Protein AF-A0A926KJY5-F1 (afdb_monomer)

Sequence (218 aa):
MPGHEWPWLVRLKPFQEQHGNPTGTVTAVKDGLKPKGGTSRGVHGIVRVAPLSLLAVTPTADPMDSAAFELASLTHDAEIGASPAVLLCRMLAALMARPDCAPITETMFEAYSQAPVTATDEHVTCGADAHASLSTLNEIAPNDRANRVLAGAMYVASCFENDIEQAIVFASRGKDGDGLAALTGALGQLTASPRGWHNGSPRTSSPGPSKCSCKTRA

Structure (mmCIF, N/CA/C/O backbone):
data_AF-A0A926KJY5-F1
#
_entry.id   AF-A0A926KJY5-F1
#
loop_
_atom_site.group_PDB
_atom_site.id
_atom_site.type_symbol
_atom_site.label_atom_id
_atom_site.label_alt_id
_atom_site.label_comp_id
_atom_site.label_asym_id
_atom_site.label_entity_id
_atom_site.label_seq_id
_atom_site.pdbx_PDB_ins_code
_atom_site.Cartn_x
_atom_site.Cartn_y
_atom_site.Cartn_z
_atom_site.occupancy
_atom_site.B_iso_or_equiv
_atom_site.auth_seq_id
_atom_site.auth_comp_id
_atom_site.auth_asym_id
_atom_site.auth_atom_id
_atom_site.pdbx_PDB_model_num
ATOM 1 N N . MET A 1 1 ? 28.473 9.417 -9.435 1.00 38.56 1 MET A N 1
ATOM 2 C CA . MET A 1 1 ? 28.970 8.407 -8.477 1.00 38.56 1 MET A CA 1
ATOM 3 C C . MET A 1 1 ? 29.357 7.156 -9.258 1.00 38.56 1 MET A C 1
ATOM 5 O O . MET A 1 1 ? 28.561 6.759 -10.103 1.00 38.56 1 MET A O 1
ATOM 9 N N . PRO A 1 2 ? 30.557 6.585 -9.068 1.00 36.62 2 PRO A N 1
ATOM 10 C CA . PRO A 1 2 ? 30.966 5.351 -9.730 1.00 36.62 2 PRO A CA 1
ATOM 11 C C . PRO A 1 2 ? 30.346 4.121 -9.045 1.00 36.62 2 PRO A C 1
ATOM 13 O O . PRO A 1 2 ? 30.423 3.995 -7.830 1.00 36.62 2 PRO A O 1
ATOM 16 N N . GLY A 1 3 ? 29.766 3.223 -9.850 1.00 41.00 3 GLY A N 1
ATOM 17 C CA . GLY A 1 3 ? 29.721 1.775 -9.609 1.00 41.00 3 GLY A CA 1
ATOM 18 C C . GLY A 1 3 ? 29.106 1.267 -8.302 1.00 41.00 3 GLY A C 1
ATOM 19 O O . GLY A 1 3 ? 29.790 0.582 -7.551 1.00 41.00 3 GLY A O 1
ATOM 20 N N . HIS A 1 4 ? 27.813 1.492 -8.060 1.00 47.62 4 HIS A N 1
ATOM 21 C CA . HIS A 1 4 ? 27.083 0.591 -7.164 1.00 47.62 4 HIS A CA 1
ATOM 22 C C . HIS A 1 4 ? 26.751 -0.686 -7.941 1.00 47.62 4 HIS A C 1
ATOM 24 O O . HIS A 1 4 ? 25.818 -0.715 -8.743 1.00 47.62 4 HIS A O 1
ATOM 30 N N . GLU A 1 5 ? 27.547 -1.739 -7.745 1.00 50.72 5 GLU A N 1
ATOM 31 C CA . GLU A 1 5 ? 27.123 -3.086 -8.113 1.00 50.72 5 GLU A CA 1
ATOM 32 C C . GLU A 1 5 ? 25.856 -3.409 -7.317 1.00 50.72 5 GLU A C 1
ATOM 34 O O . GLU A 1 5 ? 25.891 -3.574 -6.097 1.00 50.72 5 GLU A O 1
ATOM 39 N N . TRP A 1 6 ? 24.716 -3.451 -8.006 1.00 56.44 6 TRP A N 1
ATOM 40 C CA . TRP A 1 6 ? 23.469 -3.926 -7.419 1.00 56.44 6 TRP A CA 1
ATOM 41 C C . TRP A 1 6 ? 23.690 -5.314 -6.806 1.00 56.44 6 TRP A C 1
ATOM 43 O O . TRP A 1 6 ? 24.397 -6.133 -7.408 1.00 56.44 6 TRP A O 1
ATOM 53 N N . PRO A 1 7 ? 23.109 -5.593 -5.625 1.00 63.84 7 PRO A N 1
ATOM 54 C CA . PRO A 1 7 ? 23.426 -6.790 -4.859 1.00 63.84 7 PRO A CA 1
ATOM 55 C C . PRO A 1 7 ? 23.246 -8.043 -5.719 1.00 63.84 7 PRO A C 1
ATOM 57 O O . PRO A 1 7 ? 22.236 -8.191 -6.403 1.00 63.84 7 PRO A O 1
ATOM 60 N N . TRP A 1 8 ? 24.218 -8.958 -5.669 1.00 67.50 8 TRP A N 1
ATOM 61 C CA . TRP A 1 8 ? 24.265 -10.214 -6.437 1.00 67.50 8 TRP A CA 1
ATOM 62 C C . TRP A 1 8 ? 22.944 -11.010 -6.429 1.00 67.50 8 TRP A C 1
ATOM 64 O O . TRP A 1 8 ? 22.663 -11.752 -7.368 1.00 67.50 8 TRP A O 1
ATOM 74 N N . LEU A 1 9 ? 22.110 -10.805 -5.406 1.00 64.25 9 LEU A N 1
ATOM 75 C CA . LEU A 1 9 ? 20.783 -11.384 -5.240 1.00 64.25 9 LEU A CA 1
ATOM 76 C C . LEU A 1 9 ? 19.833 -11.112 -6.424 1.00 64.25 9 LEU A C 1
ATOM 78 O O . LEU A 1 9 ? 19.136 -12.028 -6.853 1.00 64.25 9 LEU A O 1
ATOM 82 N N . VAL A 1 10 ? 19.842 -9.909 -7.022 1.00 67.31 10 VAL A N 1
ATOM 83 C CA . VAL A 1 10 ? 18.969 -9.595 -8.181 1.00 67.31 10 VAL A CA 1
ATOM 84 C C . VAL A 1 10 ? 19.401 -10.312 -9.467 1.00 67.31 10 VAL A C 1
ATOM 86 O O . VAL A 1 10 ? 18.677 -10.318 -10.461 1.00 67.31 10 VAL A O 1
ATOM 89 N N . ARG A 1 11 ? 20.587 -10.938 -9.458 1.00 69.38 11 ARG A N 1
ATOM 90 C CA . ARG A 1 11 ? 21.108 -11.751 -10.567 1.00 69.38 11 ARG A CA 1
ATOM 91 C C . ARG A 1 11 ? 20.685 -13.220 -10.475 1.00 69.38 11 ARG A C 1
ATOM 93 O O . ARG A 1 11 ? 20.986 -13.987 -11.386 1.00 69.38 11 ARG A O 1
ATOM 100 N N . LEU A 1 12 ? 20.009 -13.633 -9.401 1.00 71.31 12 LEU A N 1
ATOM 101 C CA . LEU A 1 12 ? 19.510 -15.000 -9.273 1.00 71.31 12 LEU A CA 1
ATOM 102 C C . LEU A 1 12 ? 18.274 -15.204 -10.162 1.00 71.31 12 LEU A C 1
ATOM 104 O O . LEU A 1 12 ? 17.357 -14.383 -10.160 1.00 71.31 12 LEU A O 1
ATOM 108 N N . LYS A 1 13 ? 18.221 -16.342 -10.871 1.00 71.31 13 LYS A N 1
ATOM 109 C CA . LYS A 1 13 ? 17.117 -16.719 -11.778 1.00 71.31 13 LYS A CA 1
ATOM 110 C C . LYS A 1 13 ? 15.704 -16.503 -11.209 1.00 71.31 13 LYS A C 1
ATOM 112 O O . LYS A 1 13 ? 14.884 -15.952 -11.938 1.00 71.31 13 LYS A O 1
ATOM 117 N N . PRO A 1 14 ? 15.406 -16.832 -9.934 1.00 72.31 14 PRO A N 1
ATOM 118 C CA . PRO A 1 14 ? 14.072 -16.611 -9.372 1.00 72.31 14 PRO A CA 1
ATOM 119 C C . PRO A 1 14 ? 13.587 -15.151 -9.417 1.00 72.31 14 PRO A C 1
ATOM 121 O O . PRO A 1 14 ? 12.386 -14.917 -9.488 1.00 72.31 14 PRO A O 1
ATOM 124 N N . PHE A 1 15 ? 14.497 -14.168 -9.424 1.00 65.94 15 PHE A N 1
ATOM 125 C CA . PHE A 1 15 ? 14.165 -12.738 -9.536 1.00 65.94 15 PHE A CA 1
ATOM 126 C C . PHE A 1 15 ? 14.120 -12.230 -10.987 1.00 65.94 15 PHE A C 1
ATOM 128 O O . PHE A 1 15 ? 13.662 -11.118 -11.240 1.00 65.94 15 PHE A O 1
ATOM 135 N N . GLN A 1 16 ? 14.583 -13.038 -11.945 1.00 67.44 16 GLN A N 1
ATOM 136 C CA . GLN A 1 16 ? 14.585 -12.728 -13.381 1.00 67.44 16 GLN A CA 1
ATOM 137 C C . GLN A 1 16 ? 13.417 -13.388 -14.138 1.00 67.44 16 GLN A C 1
ATOM 139 O O . GLN A 1 16 ? 13.207 -13.114 -15.325 1.00 67.44 16 GLN A O 1
ATOM 144 N N . GLU A 1 17 ? 12.652 -14.238 -13.453 1.00 72.00 17 GLU A N 1
ATOM 145 C CA . GLU A 1 17 ? 11.529 -15.020 -13.970 1.00 72.00 17 GLU A CA 1
ATOM 146 C C . GLU A 1 17 ? 10.221 -14.655 -13.230 1.00 72.00 17 GLU A C 1
ATOM 148 O O . GLU A 1 17 ? 10.233 -14.214 -12.078 1.00 72.00 17 GLU A O 1
ATOM 153 N N . GLN A 1 18 ? 9.068 -14.829 -13.888 1.00 59.53 18 GLN A N 1
ATOM 154 C CA . GLN A 1 18 ? 7.737 -14.568 -13.313 1.00 59.53 18 GLN A CA 1
ATOM 155 C C . GLN A 1 18 ? 7.262 -15.720 -12.406 1.00 59.53 18 GLN A C 1
ATOM 157 O O . GLN A 1 18 ? 6.225 -16.329 -12.647 1.00 59.53 18 GLN A O 1
ATOM 162 N N . HIS A 1 19 ? 7.999 -16.033 -11.340 1.00 60.59 19 HIS A N 1
ATOM 163 C CA . HIS A 1 19 ? 7.534 -16.967 -10.298 1.00 60.59 19 HIS A CA 1
ATOM 164 C C . HIS A 1 19 ? 6.730 -16.213 -9.233 1.00 60.59 19 HIS A C 1
ATOM 166 O O . HIS A 1 19 ? 7.187 -16.037 -8.110 1.00 60.59 19 HIS A O 1
ATOM 172 N N . GLY A 1 20 ? 5.577 -15.662 -9.622 1.00 67.50 20 GLY A N 1
ATOM 173 C CA . GLY A 1 20 ? 4.775 -14.772 -8.766 1.00 67.50 20 GLY A CA 1
ATOM 174 C C . GLY A 1 20 ? 5.259 -13.315 -8.734 1.00 67.50 20 GLY A C 1
ATOM 175 O O . GLY A 1 20 ? 4.602 -12.462 -8.146 1.00 67.50 20 GLY A O 1
ATOM 176 N N . ASN A 1 21 ? 6.368 -12.995 -9.412 1.00 70.00 21 ASN A N 1
ATOM 177 C CA . ASN A 1 21 ? 6.810 -11.613 -9.597 1.00 70.00 21 ASN A CA 1
ATOM 178 C C . ASN A 1 21 ? 6.003 -10.919 -10.713 1.00 70.00 21 ASN A C 1
ATOM 180 O O . ASN A 1 21 ? 5.917 -11.452 -11.825 1.00 70.00 21 ASN A O 1
ATOM 184 N N . PRO A 1 22 ? 5.489 -9.698 -10.488 1.00 75.62 22 PRO A N 1
ATOM 185 C CA . PRO A 1 22 ? 4.779 -8.935 -11.512 1.00 75.62 22 PRO A CA 1
ATOM 186 C C . PRO A 1 22 ? 5.687 -8.573 -12.686 1.00 75.62 22 PRO A C 1
ATOM 188 O O . PRO A 1 22 ? 6.871 -8.284 -12.493 1.00 75.62 22 PRO A O 1
ATOM 191 N N . THR A 1 23 ? 5.115 -8.464 -13.889 1.00 79.56 23 THR A N 1
ATOM 192 C CA . THR A 1 23 ? 5.836 -8.083 -15.119 1.00 79.56 23 THR A CA 1
ATOM 193 C C . THR A 1 23 ? 6.703 -6.842 -14.929 1.00 79.56 23 THR A C 1
ATOM 195 O O . THR A 1 23 ? 7.884 -6.872 -15.257 1.00 79.56 23 THR A O 1
ATOM 198 N N . GLY A 1 24 ? 6.160 -5.777 -14.328 1.00 75.62 24 GLY A N 1
ATOM 199 C CA . GLY A 1 24 ? 6.909 -4.538 -14.095 1.00 75.62 24 GLY A CA 1
ATOM 200 C C . GLY A 1 24 ? 8.122 -4.708 -13.172 1.00 75.62 24 GLY A C 1
ATOM 201 O O . GLY A 1 24 ? 9.142 -4.057 -13.377 1.00 75.62 24 GLY A O 1
ATOM 202 N N . THR A 1 25 ? 8.057 -5.633 -12.207 1.00 77.94 25 THR A N 1
ATOM 203 C CA . THR A 1 25 ? 9.197 -5.943 -11.329 1.00 77.94 25 THR A CA 1
ATOM 204 C C . THR A 1 25 ? 10.283 -6.695 -12.097 1.00 77.94 25 THR A C 1
ATOM 206 O O . THR A 1 25 ? 11.448 -6.315 -12.031 1.00 77.94 25 THR A O 1
ATOM 209 N N . VAL A 1 26 ? 9.908 -7.710 -12.882 1.00 81.06 26 VAL A N 1
ATOM 210 C CA . VAL A 1 26 ? 10.861 -8.487 -13.694 1.00 81.06 26 VAL A CA 1
ATOM 211 C C . VAL A 1 26 ? 11.540 -7.610 -14.752 1.00 81.06 26 VAL A C 1
ATOM 213 O O . VAL A 1 26 ? 12.754 -7.702 -14.930 1.00 81.06 26 VAL A O 1
ATOM 216 N N . THR A 1 27 ? 10.787 -6.736 -15.427 1.00 81.31 27 THR A N 1
ATOM 217 C CA . THR A 1 27 ? 11.338 -5.788 -16.408 1.00 81.31 27 THR A CA 1
ATOM 218 C C . THR A 1 27 ? 12.351 -4.849 -15.760 1.00 81.31 27 THR A C 1
ATOM 220 O O . THR A 1 27 ? 13.476 -4.748 -16.236 1.00 81.31 27 THR A O 1
ATOM 223 N N . ALA A 1 28 ? 12.010 -4.241 -14.621 1.00 80.44 28 ALA A N 1
ATOM 224 C CA . ALA A 1 28 ? 12.920 -3.339 -13.920 1.00 80.44 28 ALA A CA 1
ATOM 225 C C . ALA A 1 28 ? 14.218 -4.030 -13.459 1.00 80.44 28 ALA A C 1
ATOM 227 O O . ALA A 1 28 ? 15.295 -3.435 -13.521 1.00 80.44 28 ALA A O 1
ATOM 228 N N . VAL A 1 29 ? 14.141 -5.294 -13.028 1.00 81.94 29 VAL A N 1
ATOM 229 C CA . VAL A 1 29 ? 15.328 -6.095 -12.689 1.00 81.94 29 VAL A CA 1
ATOM 230 C C . VAL A 1 29 ? 16.197 -6.336 -13.927 1.00 81.94 29 VAL A C 1
ATOM 232 O O . VAL A 1 29 ? 17.409 -6.136 -13.862 1.00 81.94 29 VAL A O 1
ATOM 235 N N . LYS A 1 30 ? 15.594 -6.714 -15.062 1.00 80.62 30 LYS A N 1
ATOM 236 C CA . LYS A 1 30 ? 16.314 -6.945 -16.328 1.00 80.62 30 LYS A CA 1
ATOM 237 C C . LYS A 1 30 ? 16.971 -5.676 -16.877 1.00 80.62 30 LYS A C 1
ATOM 239 O O . LYS A 1 30 ? 18.092 -5.750 -17.372 1.00 80.62 30 LYS A O 1
ATOM 244 N N . ASP A 1 31 ? 16.324 -4.526 -16.714 1.00 80.38 31 ASP A N 1
ATOM 245 C CA . ASP A 1 31 ? 16.826 -3.220 -17.162 1.00 80.38 31 ASP A CA 1
ATOM 246 C C . ASP A 1 31 ? 17.865 -2.601 -16.205 1.00 80.38 31 ASP A C 1
ATOM 248 O O . ASP A 1 31 ? 18.397 -1.513 -16.465 1.00 80.38 31 ASP A O 1
ATOM 252 N N . GLY A 1 32 ? 18.169 -3.299 -15.103 1.00 74.81 32 GLY A N 1
ATOM 253 C CA . GLY A 1 32 ? 19.218 -2.942 -14.156 1.00 74.81 32 GLY A CA 1
ATOM 254 C C . GLY A 1 32 ? 18.825 -1.847 -13.170 1.00 74.81 32 GLY A C 1
ATOM 255 O O . GLY A 1 32 ? 19.591 -0.896 -13.046 1.00 74.81 32 GLY A O 1
ATOM 256 N N . LEU A 1 33 ? 17.655 -1.993 -12.521 1.00 78.62 33 LEU A N 1
ATOM 257 C CA . LEU A 1 33 ? 17.096 -1.197 -11.408 1.00 78.62 33 LEU A CA 1
AT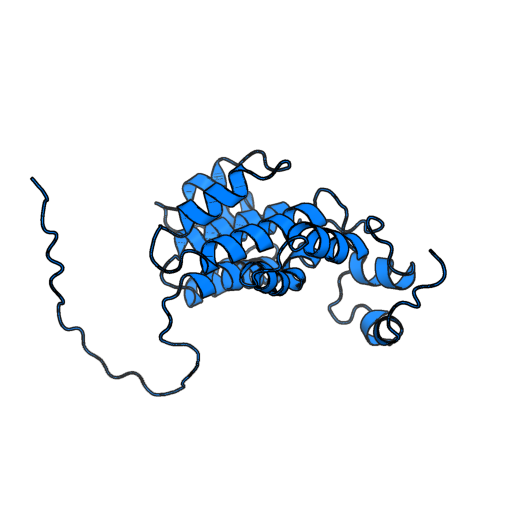OM 258 C C . LEU A 1 33 ? 17.606 0.245 -11.341 1.00 78.62 33 LEU A C 1
ATOM 260 O O . LEU A 1 33 ? 18.723 0.518 -10.915 1.00 78.62 33 LEU A O 1
ATOM 264 N N . LYS A 1 34 ? 16.760 1.205 -11.699 1.00 76.94 34 LYS A N 1
ATOM 265 C CA . LYS A 1 34 ? 17.137 2.622 -11.702 1.00 76.94 34 LYS A CA 1
ATOM 266 C C . LYS A 1 34 ? 16.227 3.376 -10.740 1.00 76.94 34 LYS A C 1
ATOM 268 O O . LYS A 1 34 ? 15.009 3.252 -10.879 1.00 76.94 34 LYS A O 1
ATOM 273 N N . PRO A 1 35 ? 16.766 4.162 -9.791 1.00 74.38 35 PRO A N 1
ATOM 274 C CA . PRO A 1 35 ? 15.949 5.079 -9.003 1.00 74.38 35 PRO A CA 1
ATOM 275 C C . PRO A 1 35 ? 15.116 5.959 -9.935 1.00 74.38 35 PRO A C 1
ATOM 277 O O . PRO A 1 35 ? 15.649 6.489 -10.912 1.00 74.38 35 PRO A O 1
ATOM 280 N N . LYS A 1 36 ? 13.813 6.090 -9.659 1.00 79.25 36 LYS A N 1
ATOM 281 C CA . LYS A 1 36 ? 12.848 6.806 -10.520 1.00 79.25 36 LYS A CA 1
ATOM 282 C C . LYS A 1 36 ? 12.749 6.267 -11.959 1.00 79.25 36 LYS A C 1
ATOM 284 O O . LYS A 1 36 ? 12.266 6.973 -12.838 1.00 79.25 36 LYS A O 1
ATOM 289 N N . GLY A 1 37 ? 13.214 5.044 -12.210 1.00 74.00 37 GLY A N 1
ATOM 290 C CA . GLY A 1 37 ? 13.204 4.408 -13.530 1.00 74.00 37 GLY A CA 1
ATOM 291 C C . GLY A 1 37 ? 12.110 3.359 -13.715 1.00 74.00 37 GLY A C 1
ATOM 292 O O . GLY A 1 37 ? 11.965 2.826 -14.812 1.00 74.00 37 GLY A O 1
ATOM 293 N N . GLY A 1 38 ? 11.356 3.043 -12.659 1.00 79.12 38 GLY A N 1
ATOM 294 C CA . GLY A 1 38 ? 10.220 2.137 -12.731 1.00 79.12 38 GLY A CA 1
ATOM 295 C C . GLY A 1 38 ? 9.043 2.699 -13.533 1.00 79.12 38 GLY A C 1
ATOM 296 O O . GLY A 1 38 ? 8.834 3.907 -13.609 1.00 79.12 38 GLY A O 1
ATOM 297 N N . THR A 1 39 ? 8.247 1.803 -14.114 1.00 80.88 39 THR A N 1
ATOM 298 C CA . THR A 1 39 ? 7.036 2.147 -14.887 1.00 80.88 39 THR A CA 1
ATOM 299 C C . THR A 1 39 ? 5.774 1.475 -14.348 1.00 80.88 39 THR A C 1
ATOM 301 O O . THR A 1 39 ? 4.669 1.779 -14.799 1.00 80.88 39 THR A O 1
ATOM 304 N N . SER A 1 40 ? 5.922 0.555 -13.387 1.00 84.94 40 SER A N 1
ATOM 305 C CA . SER A 1 40 ? 4.799 -0.158 -12.780 1.00 84.94 40 SER A CA 1
ATOM 306 C C . SER A 1 40 ? 3.950 0.777 -11.929 1.00 84.94 40 SER A C 1
ATOM 308 O O . SER A 1 40 ? 4.471 1.466 -11.060 1.00 84.94 40 SER A O 1
ATOM 310 N N . ARG A 1 41 ? 2.634 0.703 -12.112 1.00 87.12 41 ARG A N 1
ATOM 311 C CA . ARG A 1 41 ? 1.637 1.398 -11.284 1.00 87.12 41 ARG A CA 1
ATOM 312 C C . ARG A 1 41 ? 1.032 0.499 -10.204 1.00 87.12 41 ARG A C 1
ATOM 314 O O . ARG A 1 41 ? 0.128 0.938 -9.506 1.00 87.12 41 ARG A O 1
ATOM 321 N N . GLY A 1 42 ? 1.470 -0.761 -10.124 1.00 87.12 42 GLY A N 1
ATOM 322 C CA . GLY A 1 42 ? 0.863 -1.794 -9.284 1.00 87.12 42 GLY A CA 1
ATOM 323 C C . GLY A 1 42 ? 1.129 -1.636 -7.781 1.00 87.12 42 GLY A C 1
ATOM 324 O O . GLY A 1 42 ? 2.011 -0.892 -7.360 1.00 87.12 42 GLY A O 1
ATOM 325 N N . VAL A 1 43 ? 0.397 -2.386 -6.957 1.00 88.44 43 VAL A N 1
ATOM 326 C CA . VAL A 1 43 ? 0.503 -2.341 -5.484 1.00 88.44 43 VAL A CA 1
ATOM 327 C C . VAL A 1 43 ? 1.826 -2.877 -4.919 1.00 88.44 43 VAL A C 1
ATOM 329 O O . VAL A 1 43 ? 2.238 -2.500 -3.825 1.00 88.44 43 VAL A O 1
ATOM 332 N N . HIS A 1 44 ? 2.531 -3.751 -5.638 1.00 85.94 44 HIS A N 1
ATOM 333 C CA . HIS A 1 44 ? 3.672 -4.498 -5.092 1.00 85.94 44 HIS A CA 1
ATOM 334 C C . HIS A 1 44 ? 4.840 -3.622 -4.616 1.00 85.94 44 HIS A C 1
ATOM 336 O O . HIS A 1 44 ? 5.635 -4.053 -3.780 1.00 85.94 44 HIS A O 1
ATOM 342 N N . GLY A 1 45 ? 4.953 -2.395 -5.134 1.00 84.19 45 GLY A N 1
ATOM 343 C CA . GLY A 1 45 ? 5.882 -1.393 -4.615 1.00 84.19 45 GLY A CA 1
ATOM 344 C C . GLY A 1 45 ? 5.557 -0.989 -3.176 1.00 84.19 45 GLY A C 1
ATOM 345 O O . GLY A 1 45 ? 6.471 -0.868 -2.368 1.00 84.19 45 GLY A O 1
ATOM 346 N N . ILE A 1 46 ? 4.271 -0.862 -2.846 1.00 87.69 46 ILE A N 1
ATOM 347 C CA . ILE A 1 46 ? 3.772 -0.487 -1.520 1.00 87.69 46 ILE A CA 1
ATOM 348 C C . ILE A 1 46 ? 3.980 -1.627 -0.512 1.00 87.69 46 ILE A C 1
ATOM 350 O O . ILE A 1 46 ? 4.540 -1.411 0.561 1.00 87.69 46 ILE A O 1
ATOM 354 N N . VAL A 1 47 ? 3.567 -2.853 -0.857 1.00 84.56 47 VAL A N 1
ATOM 355 C CA . VAL A 1 47 ? 3.528 -3.995 0.085 1.00 84.56 47 VAL A CA 1
ATOM 356 C C . VAL A 1 47 ? 4.881 -4.238 0.760 1.00 84.56 47 VAL A C 1
ATOM 358 O O . VAL A 1 47 ? 4.960 -4.544 1.946 1.00 84.56 47 VAL A O 1
ATOM 361 N N . ARG A 1 48 ? 5.973 -4.058 0.017 1.00 85.50 48 ARG A N 1
ATOM 362 C CA . ARG A 1 48 ? 7.331 -4.355 0.490 1.00 85.50 48 ARG A CA 1
ATOM 363 C C . ARG A 1 48 ? 8.061 -3.186 1.152 1.00 85.50 48 ARG A C 1
ATOM 365 O O . ARG A 1 48 ? 9.142 -3.408 1.690 1.00 85.50 48 ARG A O 1
ATOM 372 N N . VAL A 1 49 ? 7.527 -1.961 1.102 1.00 86.94 49 VAL A N 1
ATOM 373 C CA . VAL A 1 49 ? 8.128 -0.823 1.827 1.00 86.94 49 VAL A CA 1
ATOM 374 C C . VAL A 1 49 ? 7.584 -0.689 3.242 1.00 86.94 49 VAL A C 1
ATOM 376 O O . VAL A 1 49 ? 8.210 -0.010 4.046 1.00 86.94 49 VAL A O 1
ATOM 379 N N . ALA A 1 50 ? 6.471 -1.357 3.568 1.00 84.69 50 ALA A N 1
ATOM 380 C CA . ALA A 1 50 ? 5.824 -1.265 4.875 1.00 84.69 50 ALA A CA 1
ATOM 381 C C . ALA A 1 50 ? 6.792 -1.419 6.073 1.00 84.69 50 ALA A C 1
ATOM 383 O O . ALA A 1 50 ? 6.682 -0.619 7.003 1.00 84.69 50 ALA A O 1
ATOM 384 N N . PRO A 1 51 ? 7.797 -2.329 6.065 1.00 86.19 51 PRO A N 1
ATOM 385 C CA . PRO A 1 51 ? 8.764 -2.433 7.165 1.00 86.19 51 PRO A CA 1
ATOM 386 C C . PRO A 1 51 ? 9.612 -1.173 7.406 1.00 86.19 51 PRO A C 1
ATOM 388 O O . PRO A 1 51 ? 10.103 -0.983 8.515 1.00 86.19 51 PRO A O 1
ATOM 391 N N . LEU A 1 52 ? 9.777 -0.292 6.410 1.00 87.12 52 LEU A N 1
ATOM 392 C CA . LEU A 1 52 ? 10.514 0.969 6.568 1.00 87.12 52 LEU A CA 1
ATOM 393 C C . LEU A 1 52 ? 9.817 1.946 7.519 1.00 87.12 52 LEU A C 1
ATOM 395 O O . LEU A 1 52 ? 10.486 2.821 8.063 1.00 87.12 52 LEU A O 1
ATOM 399 N N . SER A 1 53 ? 8.516 1.776 7.776 1.00 85.75 53 SER A N 1
ATOM 400 C CA . SER A 1 53 ? 7.806 2.538 8.813 1.00 85.75 53 SER A CA 1
ATOM 401 C C . SER A 1 53 ? 8.446 2.390 10.200 1.00 85.75 53 SER A C 1
ATOM 403 O O . SER A 1 53 ? 8.406 3.328 10.991 1.00 85.75 53 SER A O 1
ATOM 405 N N . LEU A 1 54 ? 9.127 1.269 10.482 1.00 82.12 54 LEU A N 1
ATOM 406 C CA . LEU A 1 54 ? 9.867 1.057 11.732 1.00 82.12 54 LEU A CA 1
ATOM 407 C C . LEU A 1 54 ? 11.063 2.008 11.889 1.00 82.12 54 LEU A C 1
ATOM 409 O O . LEU A 1 54 ? 11.568 2.188 12.993 1.00 82.12 54 LEU A O 1
ATOM 413 N N . LEU A 1 55 ? 11.531 2.646 10.816 1.00 78.62 55 LEU A N 1
ATOM 414 C CA . LEU A 1 55 ? 12.570 3.667 10.934 1.00 78.62 55 LEU A CA 1
ATOM 415 C C . LEU A 1 55 ? 12.044 4.915 11.652 1.00 78.62 55 LEU A C 1
ATOM 417 O O . LEU A 1 55 ? 12.813 5.561 12.356 1.00 78.62 55 LEU A O 1
ATOM 421 N N . ALA A 1 56 ? 10.745 5.218 11.550 1.00 73.69 56 ALA A N 1
ATOM 422 C CA . ALA A 1 56 ? 10.137 6.381 12.197 1.00 73.69 56 ALA A CA 1
ATOM 423 C C . ALA A 1 56 ? 10.085 6.284 13.731 1.00 73.69 56 ALA A C 1
ATOM 425 O O . ALA A 1 56 ? 9.981 7.308 14.398 1.00 73.69 56 ALA A O 1
ATOM 426 N N . VAL A 1 57 ? 10.203 5.080 14.307 1.00 66.38 57 VAL A N 1
ATOM 427 C CA . VAL A 1 57 ? 10.292 4.900 15.769 1.00 66.38 57 VAL A CA 1
ATOM 428 C C . VAL A 1 57 ? 11.724 5.051 16.303 1.00 66.38 57 VAL A C 1
ATOM 430 O O . VAL A 1 57 ? 11.958 4.893 17.501 1.00 66.38 57 VAL A O 1
ATOM 433 N N . THR A 1 58 ? 12.696 5.367 15.437 1.00 60.31 58 THR A N 1
ATOM 434 C CA . THR A 1 58 ? 14.098 5.578 15.825 1.00 60.31 58 THR A CA 1
ATOM 435 C C . THR A 1 58 ? 14.465 7.075 15.824 1.00 60.31 58 THR A C 1
ATOM 437 O O . THR A 1 58 ? 14.117 7.778 14.881 1.00 60.31 58 THR A O 1
ATOM 440 N N . PRO A 1 59 ? 15.193 7.604 16.830 1.00 48.00 59 PRO A N 1
ATOM 441 C CA . PRO A 1 59 ? 15.479 9.046 16.966 1.00 48.00 59 PRO A CA 1
ATOM 442 C C . PRO A 1 59 ? 16.326 9.696 15.855 1.00 48.00 59 PRO A C 1
ATOM 444 O O . PRO A 1 59 ? 16.561 10.898 15.898 1.00 48.00 59 PRO A O 1
ATOM 447 N N . THR A 1 60 ? 16.819 8.929 14.880 1.00 53.34 60 THR A N 1
ATOM 448 C CA . THR A 1 60 ? 17.639 9.410 13.750 1.00 53.34 60 THR A CA 1
ATOM 449 C C . THR A 1 60 ? 16.844 9.508 12.438 1.00 53.34 60 THR A C 1
ATOM 451 O O . THR A 1 60 ? 17.426 9.487 11.353 1.00 53.34 60 THR A O 1
ATOM 454 N N . ALA A 1 61 ? 15.510 9.531 12.524 1.00 53.66 61 ALA A N 1
ATOM 455 C CA . ALA A 1 61 ? 14.580 9.358 11.412 1.00 53.66 61 ALA A CA 1
ATOM 456 C C . ALA A 1 61 ? 14.428 10.597 10.512 1.00 53.66 61 ALA A C 1
ATOM 458 O O . ALA A 1 61 ? 13.398 11.259 10.540 1.00 53.66 61 ALA A O 1
ATOM 459 N N . ASP A 1 62 ? 15.422 10.857 9.662 1.00 53.00 62 ASP A N 1
ATOM 460 C CA . ASP A 1 62 ? 15.310 11.833 8.566 1.00 53.00 62 ASP A CA 1
ATOM 461 C C . ASP A 1 62 ? 15.100 11.251 7.142 1.00 53.00 62 ASP A C 1
ATOM 463 O O . ASP A 1 62 ? 14.766 12.037 6.260 1.00 53.00 62 ASP A O 1
ATOM 467 N N . PRO A 1 63 ? 15.185 9.930 6.828 1.00 73.50 63 PRO A N 1
ATOM 468 C CA . PRO A 1 63 ? 14.925 9.501 5.448 1.00 73.50 63 PRO A CA 1
ATOM 469 C C . PRO A 1 63 ? 13.830 8.441 5.268 1.00 73.50 63 PRO A C 1
ATOM 471 O O . PRO A 1 63 ? 13.865 7.781 4.239 1.00 73.50 63 PRO A O 1
ATOM 474 N N . MET A 1 64 ?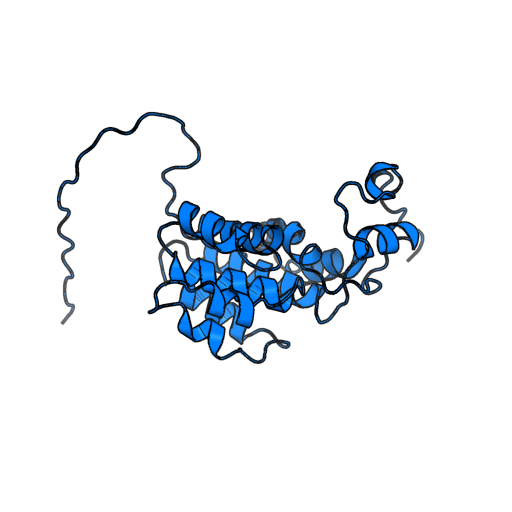 12.864 8.222 6.178 1.00 86.31 64 MET A N 1
ATOM 475 C CA . MET A 1 64 ? 11.813 7.202 5.932 1.00 86.31 64 MET A CA 1
ATOM 476 C C . MET A 1 64 ? 11.097 7.448 4.595 1.00 86.31 64 MET A C 1
ATOM 478 O O . MET A 1 64 ? 10.990 6.535 3.777 1.00 86.31 64 MET A O 1
ATOM 482 N N . ASP A 1 65 ? 10.668 8.687 4.352 1.00 85.75 65 ASP A N 1
ATOM 483 C CA . ASP A 1 65 ? 9.994 9.063 3.110 1.00 85.75 65 ASP A CA 1
ATOM 484 C C . ASP A 1 65 ? 10.911 8.888 1.894 1.00 85.75 65 ASP A C 1
ATOM 486 O O . ASP A 1 65 ? 10.501 8.298 0.895 1.00 85.75 65 ASP A O 1
ATOM 490 N N . SER A 1 66 ? 12.168 9.345 1.986 1.00 85.00 66 SER A N 1
ATOM 491 C CA . SER A 1 66 ? 13.146 9.209 0.895 1.00 85.00 66 SER A CA 1
ATOM 492 C C . SER A 1 66 ? 13.449 7.742 0.601 1.00 85.00 66 SER A C 1
ATOM 494 O O . SER A 1 66 ? 13.436 7.335 -0.553 1.00 85.00 66 SER A O 1
ATOM 496 N N . ALA A 1 67 ? 13.652 6.924 1.633 1.00 87.62 67 ALA A N 1
ATOM 497 C CA . ALA A 1 67 ? 13.945 5.503 1.510 1.00 87.62 67 ALA A CA 1
ATOM 498 C C . ALA A 1 67 ? 12.752 4.729 0.938 1.00 87.62 67 ALA A C 1
ATOM 500 O O . ALA A 1 67 ? 12.929 3.909 0.037 1.00 87.62 67 ALA A O 1
ATOM 501 N N . ALA A 1 68 ? 11.535 5.005 1.418 1.00 88.06 68 ALA A N 1
ATOM 502 C CA . ALA A 1 68 ? 10.317 4.391 0.900 1.00 88.06 68 ALA A CA 1
ATOM 503 C C . ALA A 1 68 ? 10.096 4.760 -0.572 1.00 88.06 68 ALA A C 1
ATOM 505 O O . ALA A 1 68 ? 9.846 3.880 -1.401 1.00 88.06 68 ALA A O 1
ATOM 506 N N . PHE A 1 69 ? 10.260 6.041 -0.911 1.00 88.06 69 PHE A N 1
ATOM 507 C CA . PHE A 1 69 ? 10.144 6.520 -2.280 1.00 88.06 69 PHE A CA 1
ATOM 508 C C . PHE A 1 69 ? 11.203 5.892 -3.190 1.00 88.06 69 PHE A C 1
ATOM 510 O O . PHE A 1 69 ? 10.870 5.326 -4.231 1.00 88.06 69 PHE A O 1
ATOM 517 N N . GLU A 1 70 ? 12.478 5.958 -2.803 1.00 88.31 70 GLU A N 1
ATOM 518 C CA . GLU A 1 70 ? 13.591 5.414 -3.579 1.00 88.31 70 GLU A CA 1
ATOM 519 C C . GLU A 1 70 ? 13.400 3.920 -3.830 1.00 88.31 70 GLU A C 1
ATOM 521 O O . GLU A 1 70 ? 13.434 3.503 -4.990 1.00 88.31 70 GLU A O 1
ATOM 526 N N . LEU A 1 71 ? 13.097 3.139 -2.787 1.00 88.06 71 LEU A N 1
ATOM 527 C CA . LEU A 1 71 ? 12.914 1.691 -2.875 1.00 88.06 71 LEU A CA 1
ATOM 528 C C . LEU A 1 71 ? 11.728 1.298 -3.769 1.00 88.06 71 LEU A C 1
ATOM 530 O O . LEU A 1 71 ? 11.838 0.375 -4.583 1.00 88.06 71 LEU A O 1
ATOM 534 N N . ALA A 1 72 ? 10.594 1.993 -3.659 1.00 88.56 72 ALA A N 1
ATOM 535 C CA . ALA A 1 72 ? 9.454 1.749 -4.538 1.00 88.56 72 ALA A CA 1
ATOM 536 C C . ALA A 1 72 ? 9.785 2.124 -5.997 1.00 88.56 72 ALA A C 1
ATOM 538 O O . ALA A 1 72 ? 9.539 1.333 -6.920 1.00 88.56 72 ALA A O 1
ATOM 539 N N . SER A 1 73 ? 10.437 3.277 -6.194 1.00 89.25 73 SER A N 1
ATOM 540 C CA . SER A 1 73 ? 10.760 3.848 -7.510 1.00 89.25 73 SER A CA 1
ATOM 541 C C . SER A 1 73 ? 11.742 3.020 -8.348 1.00 89.25 73 SER A C 1
ATOM 543 O O . SER A 1 73 ? 11.844 3.226 -9.558 1.00 89.25 73 SER A O 1
ATOM 545 N N . LEU A 1 74 ? 12.440 2.055 -7.734 1.00 87.81 74 LEU A N 1
ATOM 546 C CA . LEU A 1 74 ? 13.307 1.109 -8.447 1.00 87.81 74 LEU A CA 1
ATOM 547 C C . LEU A 1 74 ? 12.548 0.264 -9.478 1.00 87.81 74 LEU A C 1
ATOM 549 O O . LEU A 1 74 ? 13.153 -0.257 -10.409 1.00 87.81 74 LEU A O 1
ATOM 553 N N . THR A 1 75 ? 11.236 0.092 -9.299 1.00 85.00 75 THR A N 1
ATOM 554 C CA . THR A 1 75 ? 10.403 -0.757 -10.178 1.00 85.00 75 THR A CA 1
ATOM 555 C C . THR A 1 75 ? 9.043 -0.145 -10.506 1.00 85.00 75 THR A C 1
ATOM 557 O O . THR A 1 75 ? 8.411 -0.543 -11.484 1.00 85.00 75 THR A O 1
ATOM 560 N N . HIS A 1 76 ? 8.592 0.818 -9.702 1.00 87.56 76 HIS A N 1
ATOM 561 C CA . HIS A 1 76 ? 7.316 1.491 -9.868 1.00 87.56 76 HIS A CA 1
ATOM 562 C C . HIS A 1 76 ? 7.513 2.939 -10.306 1.00 87.56 76 HIS A C 1
ATOM 564 O O . HIS A 1 76 ? 8.562 3.530 -10.054 1.00 87.56 76 HIS A O 1
ATOM 570 N N . ASP A 1 77 ? 6.519 3.496 -10.990 1.00 85.75 77 ASP A N 1
ATOM 571 C CA . ASP A 1 77 ? 6.551 4.901 -11.367 1.00 85.75 77 ASP A CA 1
ATOM 572 C C . ASP A 1 77 ? 6.481 5.802 -10.125 1.00 85.75 77 ASP A C 1
ATOM 574 O O . ASP A 1 77 ? 5.963 5.418 -9.074 1.00 85.75 77 ASP A O 1
ATOM 578 N N . ALA A 1 78 ? 7.025 7.011 -10.250 1.00 81.06 78 ALA A N 1
ATOM 579 C CA . ALA A 1 78 ? 7.155 7.948 -9.140 1.00 81.06 78 ALA A CA 1
ATOM 580 C C . ALA A 1 78 ? 5.804 8.371 -8.538 1.00 81.06 78 ALA A C 1
ATOM 582 O O . ALA A 1 78 ? 5.691 8.517 -7.326 1.00 81.06 78 ALA A O 1
ATOM 583 N N . GLU A 1 79 ? 4.792 8.582 -9.375 1.00 77.88 79 GLU A N 1
ATOM 584 C CA . GLU A 1 79 ? 3.572 9.289 -8.988 1.00 77.88 79 GLU A CA 1
ATOM 585 C C . GLU A 1 79 ? 2.495 8.339 -8.461 1.00 77.88 79 GLU A C 1
ATOM 587 O O . GLU A 1 79 ? 1.942 8.559 -7.387 1.00 77.88 79 GLU A O 1
ATOM 592 N N . ILE A 1 80 ? 2.215 7.263 -9.194 1.00 77.88 80 ILE A N 1
ATOM 593 C CA . ILE A 1 80 ? 1.124 6.330 -8.899 1.00 77.88 80 ILE A CA 1
ATOM 594 C C . ILE A 1 80 ? 1.625 5.131 -8.095 1.00 77.88 80 ILE A C 1
ATOM 596 O O . ILE A 1 80 ? 0.848 4.544 -7.348 1.00 77.88 80 ILE A O 1
ATOM 600 N N . GLY A 1 81 ? 2.900 4.764 -8.220 1.00 78.44 81 GLY A N 1
ATOM 601 C CA . GLY A 1 81 ? 3.467 3.617 -7.522 1.00 78.44 81 GLY A CA 1
ATOM 602 C C . GLY A 1 81 ? 4.294 3.965 -6.281 1.00 78.44 81 GLY A C 1
ATOM 603 O O . GLY A 1 81 ? 4.085 3.374 -5.222 1.00 78.44 81 GLY A O 1
ATOM 604 N N . ALA A 1 82 ? 5.220 4.924 -6.380 1.00 84.56 82 ALA A N 1
ATOM 605 C CA . ALA A 1 82 ? 6.140 5.255 -5.289 1.00 84.56 82 ALA A CA 1
ATOM 606 C C . ALA A 1 82 ? 5.542 6.210 -4.242 1.00 84.56 82 ALA A C 1
ATOM 608 O O . ALA A 1 82 ? 5.727 5.984 -3.048 1.00 84.56 82 ALA A O 1
ATOM 609 N N . SER A 1 83 ? 4.784 7.234 -4.645 1.00 84.25 83 SER A N 1
ATOM 610 C CA . SER A 1 83 ? 4.138 8.148 -3.687 1.00 84.25 83 SER A CA 1
ATOM 611 C C . SER A 1 83 ? 3.173 7.443 -2.717 1.00 84.25 83 SER A C 1
ATOM 613 O O . SER A 1 83 ? 3.262 7.702 -1.515 1.00 84.25 83 SER A O 1
ATOM 615 N N . PRO A 1 84 ? 2.305 6.500 -3.146 1.00 86.25 84 PRO A N 1
ATOM 616 C CA . PRO A 1 84 ? 1.476 5.738 -2.203 1.00 86.25 84 PRO A CA 1
ATOM 617 C C . PRO A 1 84 ? 2.276 4.866 -1.228 1.00 86.25 84 PRO A C 1
ATOM 619 O O . PRO A 1 84 ? 1.822 4.600 -0.119 1.00 86.25 84 PRO A O 1
ATOM 622 N N . ALA A 1 85 ? 3.482 4.446 -1.613 1.00 88.38 85 ALA A N 1
ATOM 623 C CA . ALA A 1 85 ? 4.389 3.685 -0.760 1.00 88.38 85 ALA A CA 1
ATOM 624 C C . ALA A 1 85 ? 4.877 4.535 0.430 1.00 88.38 85 ALA A C 1
ATOM 626 O O . ALA A 1 85 ? 4.843 4.089 1.576 1.00 88.38 85 ALA A O 1
ATOM 627 N N . VAL A 1 86 ? 5.247 5.794 0.165 1.00 86.31 86 VAL A N 1
ATOM 628 C CA . VAL A 1 86 ? 5.568 6.791 1.204 1.00 86.31 86 VAL A CA 1
ATOM 629 C C . VAL A 1 86 ? 4.372 7.015 2.121 1.00 86.31 86 VAL A C 1
ATOM 631 O O . VAL A 1 86 ? 4.512 7.039 3.343 1.00 86.31 86 VAL A O 1
ATOM 634 N N . LEU A 1 87 ? 3.184 7.143 1.530 1.00 86.00 87 LEU A N 1
ATOM 635 C CA . LEU A 1 87 ? 1.968 7.406 2.278 1.00 86.00 87 LEU A CA 1
ATOM 636 C C . LEU A 1 87 ? 1.620 6.277 3.254 1.00 86.00 87 LEU A C 1
ATOM 638 O O . LEU A 1 87 ? 1.339 6.552 4.420 1.00 86.00 87 LEU A O 1
ATOM 642 N N . LEU A 1 88 ? 1.717 5.017 2.817 1.00 88.75 88 LEU A N 1
ATOM 643 C CA . LEU A 1 88 ? 1.558 3.878 3.720 1.00 88.75 88 LEU A CA 1
ATOM 644 C C . LEU A 1 88 ? 2.553 3.958 4.886 1.00 88.75 88 LEU A C 1
ATOM 646 O O . LEU A 1 88 ? 2.153 3.807 6.036 1.00 88.75 88 LEU A O 1
ATOM 650 N N . CYS A 1 89 ? 3.837 4.214 4.616 1.00 88.44 89 CYS A N 1
ATOM 651 C CA . CYS A 1 89 ? 4.848 4.300 5.671 1.00 88.44 89 CYS A CA 1
ATOM 652 C C . CYS A 1 89 ? 4.523 5.387 6.703 1.00 88.44 89 CYS A C 1
ATOM 654 O O . CYS A 1 89 ? 4.641 5.133 7.900 1.00 88.44 89 CYS A O 1
ATOM 656 N N . ARG A 1 90 ? 4.055 6.561 6.257 1.00 86.00 90 ARG A N 1
ATOM 657 C CA . ARG A 1 90 ? 3.603 7.646 7.141 1.00 86.00 90 ARG A CA 1
ATOM 658 C C . ARG A 1 90 ? 2.406 7.241 7.998 1.00 86.00 90 ARG A C 1
ATOM 660 O O . ARG A 1 90 ? 2.415 7.516 9.193 1.00 86.00 90 ARG A O 1
ATOM 667 N N . MET A 1 91 ? 1.414 6.558 7.424 1.00 86.12 91 MET A N 1
ATOM 668 C CA . MET A 1 91 ? 0.263 6.051 8.185 1.00 86.12 91 MET A CA 1
ATOM 669 C C . MET A 1 91 ? 0.690 5.051 9.252 1.00 86.12 91 MET A C 1
ATOM 671 O O . MET A 1 91 ? 0.325 5.203 10.412 1.00 86.12 91 MET A O 1
ATOM 675 N N . LEU A 1 92 ? 1.486 4.047 8.876 1.00 87.81 92 LEU A N 1
ATOM 676 C CA . LEU A 1 92 ? 1.965 3.027 9.808 1.00 87.81 92 LEU A CA 1
ATOM 677 C C . LEU A 1 92 ? 2.807 3.662 10.923 1.00 87.81 92 LEU A C 1
ATOM 679 O O . LEU A 1 92 ? 2.622 3.332 12.090 1.00 87.81 92 LEU A O 1
ATOM 683 N N . ALA A 1 93 ? 3.678 4.618 10.589 1.00 85.56 93 ALA A N 1
ATOM 684 C CA . ALA A 1 93 ? 4.454 5.377 11.567 1.00 85.56 93 ALA A CA 1
ATOM 685 C C . ALA A 1 93 ? 3.562 6.167 12.538 1.00 85.56 93 ALA A C 1
ATOM 687 O O . ALA A 1 93 ? 3.775 6.113 13.748 1.00 85.56 93 ALA A O 1
ATOM 688 N N . ALA A 1 94 ? 2.543 6.862 12.026 1.00 81.88 94 ALA A N 1
ATOM 689 C CA . ALA A 1 94 ? 1.598 7.614 12.847 1.00 81.88 94 ALA A CA 1
ATOM 690 C C . ALA A 1 94 ? 0.780 6.699 13.774 1.00 81.88 94 ALA A C 1
ATOM 692 O O . ALA A 1 94 ? 0.619 7.011 14.953 1.00 81.88 94 ALA A O 1
ATOM 693 N N . LEU A 1 95 ? 0.323 5.548 13.269 1.00 81.44 95 LEU A N 1
ATOM 694 C CA . LEU A 1 95 ? -0.379 4.533 14.059 1.00 81.44 95 LEU A CA 1
ATOM 695 C C . LEU A 1 95 ? 0.520 3.967 15.169 1.00 81.44 95 LEU A C 1
ATOM 697 O O . LEU A 1 95 ? 0.098 3.891 16.319 1.00 81.44 95 LEU A O 1
ATOM 701 N N . MET A 1 96 ? 1.786 3.656 14.866 1.00 82.75 96 MET A N 1
ATOM 702 C CA . MET A 1 96 ? 2.758 3.194 15.868 1.00 82.75 96 MET A CA 1
ATOM 703 C C . MET A 1 96 ? 3.080 4.247 16.935 1.00 82.75 96 MET A C 1
ATOM 705 O O . MET A 1 96 ? 3.342 3.892 18.081 1.00 82.75 96 MET A O 1
ATOM 709 N N . ALA A 1 97 ? 3.076 5.533 16.575 1.00 79.62 97 ALA A N 1
ATOM 710 C CA . ALA A 1 97 ? 3.356 6.630 17.500 1.00 79.62 97 ALA A CA 1
ATOM 711 C C . ALA A 1 97 ? 2.173 6.969 18.425 1.00 79.62 97 ALA A C 1
ATOM 713 O O . ALA A 1 97 ? 2.372 7.614 19.455 1.00 79.62 97 ALA A O 1
ATOM 714 N N . ARG A 1 98 ? 0.947 6.554 18.073 1.00 75.06 98 ARG A N 1
ATOM 715 C CA . ARG A 1 98 ? -0.278 6.838 18.839 1.00 75.06 98 ARG A CA 1
ATOM 716 C C . ARG A 1 98 ? -1.067 5.561 19.172 1.00 75.06 98 ARG A C 1
ATOM 718 O O . ARG A 1 98 ? -2.237 5.485 18.799 1.00 75.06 98 ARG A O 1
ATOM 725 N N . PRO A 1 99 ? -0.492 4.594 19.912 1.00 65.94 99 PRO A N 1
ATOM 726 C CA . PRO A 1 99 ? -1.189 3.346 20.232 1.00 65.94 99 PRO A CA 1
ATOM 727 C C . PRO A 1 99 ? -2.469 3.549 21.069 1.00 65.94 99 PRO A C 1
ATOM 729 O O . PRO A 1 99 ? -3.328 2.670 21.084 1.00 65.94 99 PRO A O 1
ATOM 732 N N . ASP A 1 100 ? -2.619 4.711 21.725 1.00 65.75 100 ASP A N 1
ATOM 733 C CA . ASP A 1 100 ? -3.609 4.910 22.791 1.00 65.75 100 ASP A CA 1
ATOM 734 C C . ASP A 1 100 ? -4.626 6.049 22.538 1.00 65.75 100 ASP A C 1
ATOM 736 O O . ASP A 1 100 ? -5.516 6.252 23.365 1.00 65.75 100 ASP A O 1
ATOM 740 N N . CYS A 1 101 ? -4.494 6.847 21.464 1.00 51.97 101 CYS A N 1
ATOM 741 C CA . CYS A 1 101 ? -5.016 8.230 21.480 1.00 51.97 101 CYS A CA 1
ATOM 742 C C . CYS A 1 101 ? -6.001 8.663 20.376 1.00 51.97 101 CYS A C 1
ATOM 744 O O . CYS A 1 101 ? -6.497 9.783 20.472 1.00 51.97 101 CYS A O 1
ATOM 746 N N . ALA A 1 102 ? -6.333 7.853 19.367 1.00 60.09 102 ALA A N 1
ATOM 747 C CA . ALA A 1 102 ? -7.346 8.241 18.371 1.00 60.09 102 ALA A CA 1
ATOM 748 C C . ALA A 1 102 ? -7.967 7.033 17.652 1.00 60.09 102 ALA A C 1
ATOM 750 O O . ALA A 1 102 ? -7.295 6.004 17.545 1.00 60.09 102 ALA A O 1
ATOM 751 N N . PRO A 1 103 ? -9.189 7.165 17.096 1.00 67.50 103 PRO A N 1
ATOM 752 C CA . PRO A 1 103 ? -9.694 6.230 16.098 1.00 67.50 103 PRO A CA 1
ATOM 753 C C . PRO A 1 103 ? -8.684 6.097 14.956 1.00 67.50 103 PRO A C 1
ATOM 755 O O . PRO A 1 103 ? -8.096 7.078 14.482 1.00 67.50 103 PRO A O 1
ATOM 758 N N . ILE A 1 104 ? -8.451 4.873 14.508 1.00 71.06 104 ILE A N 1
ATOM 759 C CA . ILE A 1 104 ? -7.455 4.579 13.471 1.00 71.06 104 ILE A CA 1
ATOM 760 C C . ILE A 1 104 ? -7.846 5.263 12.166 1.00 71.06 104 ILE A C 1
ATOM 762 O O . ILE A 1 104 ? -6.988 5.792 11.459 1.00 71.06 104 ILE A O 1
ATOM 766 N N . THR A 1 105 ? -9.147 5.328 11.904 1.00 72.88 105 THR A N 1
ATOM 767 C CA . THR A 1 105 ? -9.769 6.106 10.831 1.00 72.88 105 THR A CA 1
ATOM 768 C C . THR A 1 105 ? -9.259 7.543 10.776 1.00 72.88 105 THR A C 1
ATOM 770 O O . THR A 1 105 ? -8.826 7.985 9.714 1.00 72.88 105 THR A O 1
ATOM 773 N N . GLU A 1 106 ? -9.226 8.253 11.904 1.00 74.38 106 GLU A N 1
ATOM 774 C CA . GLU A 1 106 ? -8.763 9.644 11.965 1.00 74.38 106 GLU A CA 1
ATOM 775 C C . GLU A 1 106 ? -7.262 9.752 11.666 1.00 74.38 106 GLU A C 1
ATOM 777 O O . GLU A 1 106 ? -6.845 10.579 10.860 1.00 74.38 106 GLU A O 1
ATOM 782 N N . THR A 1 107 ? -6.452 8.856 12.240 1.00 75.62 107 THR A N 1
ATOM 783 C CA . THR A 1 107 ? -4.994 8.819 12.014 1.00 75.62 107 THR A CA 1
ATOM 784 C C . THR A 1 107 ? -4.648 8.545 10.547 1.00 75.62 107 THR A C 1
ATOM 786 O O . THR A 1 107 ? -3.802 9.218 9.955 1.00 75.62 107 THR A O 1
ATOM 789 N N . MET A 1 108 ? -5.307 7.550 9.944 1.00 77.38 108 MET A N 1
ATOM 790 C CA . MET A 1 108 ? -5.111 7.194 8.540 1.00 77.38 108 MET A CA 1
ATOM 791 C C . MET A 1 108 ? -5.584 8.319 7.618 1.00 77.38 108 MET A C 1
ATOM 793 O O . MET A 1 108 ? -4.911 8.624 6.633 1.00 77.38 108 MET A O 1
ATOM 797 N N . PHE A 1 109 ? -6.715 8.952 7.938 1.00 74.94 109 PHE A N 1
ATOM 798 C CA . PHE A 1 109 ? -7.266 10.051 7.153 1.00 74.94 109 PHE A CA 1
ATOM 799 C C . PHE A 1 109 ? -6.391 11.305 7.212 1.00 74.94 109 PHE A C 1
ATOM 801 O O . PHE A 1 109 ? -6.123 11.910 6.175 1.00 74.94 109 PHE A O 1
ATOM 808 N N . GLU A 1 110 ? -5.885 11.666 8.392 1.00 73.38 110 GLU A N 1
ATOM 809 C CA . GLU A 1 110 ? -4.970 12.793 8.570 1.00 73.38 110 GLU A CA 1
ATOM 810 C C . GLU A 1 110 ? -3.714 12.606 7.706 1.00 73.38 110 GLU A C 1
ATOM 812 O O . GLU A 1 110 ? -3.398 13.468 6.884 1.00 73.38 110 GLU A O 1
ATOM 817 N N . ALA A 1 111 ? -3.070 11.437 7.786 1.00 72.06 111 ALA A N 1
ATOM 818 C CA . ALA A 1 111 ? -1.904 11.118 6.964 1.00 72.06 111 ALA A CA 1
ATOM 819 C C . ALA A 1 111 ? -2.221 11.132 5.455 1.00 72.06 111 ALA A C 1
ATOM 821 O O . ALA A 1 111 ? -1.421 11.640 4.667 1.00 72.06 111 ALA A O 1
ATOM 822 N N . TYR A 1 112 ? -3.385 10.608 5.049 1.00 71.88 112 TYR A N 1
ATOM 823 C CA . TYR A 1 112 ? -3.840 10.591 3.652 1.00 71.88 112 TYR A CA 1
ATOM 824 C C . TYR A 1 112 ? -4.110 11.988 3.097 1.00 71.88 112 TYR A C 1
ATOM 826 O O . TYR A 1 112 ? -3.638 12.317 2.014 1.00 71.88 112 TYR A O 1
ATOM 834 N N . SER A 1 113 ? -4.818 12.833 3.845 1.00 67.75 113 SER A N 1
ATOM 835 C CA . SER A 1 113 ? -5.195 14.186 3.415 1.00 67.75 113 SER A CA 1
ATOM 836 C C . SER A 1 113 ? -3.997 15.118 3.198 1.00 67.75 113 SER A C 1
ATOM 838 O O . SER A 1 113 ? -4.069 16.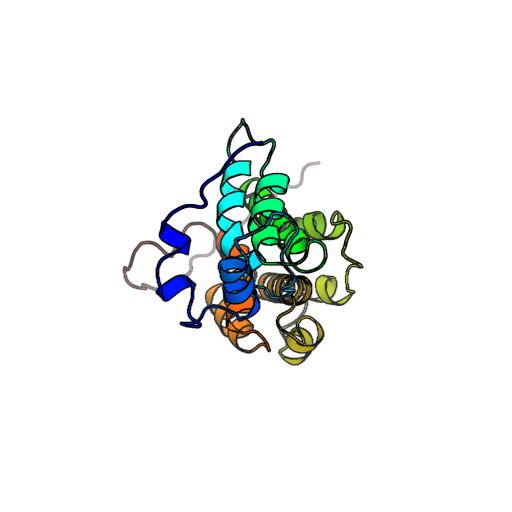047 2.397 1.00 67.75 113 SER A O 1
ATOM 840 N N . GLN A 1 114 ? -2.875 14.851 3.869 1.00 64.81 114 GLN A N 1
ATOM 841 C CA . GLN A 1 114 ? -1.624 15.592 3.708 1.00 64.81 114 GLN A CA 1
ATOM 842 C C . GLN A 1 114 ? -0.794 15.130 2.494 1.00 64.81 114 GLN A C 1
ATOM 844 O O . GLN A 1 114 ? 0.270 15.694 2.222 1.00 64.81 114 GLN A O 1
ATOM 849 N N . ALA A 1 115 ? -1.232 14.100 1.759 1.00 62.81 115 ALA A N 1
ATOM 850 C CA . ALA A 1 115 ? -0.500 13.593 0.608 1.00 62.81 115 ALA A CA 1
ATOM 851 C C . ALA A 1 115 ? -0.740 14.458 -0.650 1.00 62.81 115 ALA A C 1
ATOM 853 O O . ALA A 1 115 ? -1.881 14.720 -1.024 1.00 62.81 115 ALA A O 1
ATOM 854 N N . PRO A 1 116 ? 0.318 14.851 -1.385 1.00 51.94 116 PRO A N 1
ATOM 855 C CA . PRO A 1 116 ? 0.200 15.756 -2.534 1.00 51.94 116 PRO A CA 1
ATOM 856 C C . PRO A 1 116 ? -0.498 15.161 -3.774 1.00 51.94 116 PRO A C 1
ATOM 858 O O . PRO A 1 116 ? -0.750 15.894 -4.724 1.00 51.94 116 PRO A O 1
ATOM 861 N N . VAL A 1 117 ? -0.793 13.853 -3.797 1.00 49.38 117 VAL A N 1
ATOM 862 C CA . VAL A 1 117 ? -1.311 13.131 -4.986 1.00 49.38 117 VAL A CA 1
ATOM 863 C C . VAL A 1 117 ? -2.775 12.699 -4.827 1.00 49.38 117 VAL A C 1
ATOM 865 O O . VAL A 1 117 ? -3.367 12.113 -5.730 1.00 49.38 117 VAL A O 1
ATOM 868 N N . THR A 1 118 ? -3.403 12.972 -3.689 1.00 48.03 118 THR A N 1
ATOM 869 C CA . THR A 1 118 ? -4.732 12.439 -3.399 1.00 48.03 118 THR A CA 1
ATOM 870 C C . THR A 1 118 ? -5.755 13.558 -3.439 1.00 48.03 118 THR A C 1
ATOM 872 O O . THR A 1 118 ? -5.965 14.258 -2.454 1.00 48.03 118 THR A O 1
ATOM 875 N N . ALA A 1 119 ? -6.457 13.683 -4.567 1.00 44.91 119 ALA A N 1
ATOM 876 C CA . ALA A 1 119 ? -7.865 14.033 -4.461 1.00 44.91 119 ALA A CA 1
ATOM 877 C C . ALA A 1 119 ? -8.470 12.961 -3.548 1.00 44.91 119 ALA A C 1
ATOM 879 O O . ALA A 1 119 ? -8.493 11.781 -3.904 1.00 44.91 119 ALA A O 1
ATOM 880 N N . THR A 1 120 ? -8.790 13.341 -2.316 1.00 46.94 120 THR A N 1
ATOM 881 C CA . THR A 1 120 ? -9.476 12.494 -1.350 1.00 46.94 120 THR A CA 1
ATOM 882 C C . THR A 1 120 ? -10.789 12.085 -1.994 1.00 46.94 120 THR A C 1
ATOM 884 O O . THR A 1 120 ? -11.720 12.880 -2.071 1.00 46.94 120 THR A O 1
ATOM 887 N N . ASP A 1 121 ? -10.825 10.875 -2.553 1.00 51.31 121 ASP A N 1
ATOM 888 C CA . ASP A 1 121 ? -12.059 10.308 -3.075 1.00 51.31 121 ASP A CA 1
ATOM 889 C C . ASP A 1 121 ? -13.041 10.240 -1.899 1.00 51.31 121 ASP A C 1
ATOM 891 O O . ASP A 1 121 ? -12.698 9.720 -0.831 1.00 51.31 121 ASP A O 1
ATOM 895 N N . GLU A 1 122 ? -14.248 10.771 -2.094 1.00 49.22 122 GLU A N 1
ATOM 896 C CA . GLU A 1 122 ? -15.348 10.829 -1.113 1.00 49.22 122 GLU A CA 1
ATOM 897 C C . GLU A 1 122 ? -15.634 9.453 -0.474 1.00 49.22 122 GLU A C 1
ATOM 899 O O . GLU A 1 122 ? -16.130 9.329 0.646 1.00 49.22 122 GLU A O 1
ATOM 904 N N . HIS A 1 123 ? -15.227 8.388 -1.156 1.00 46.22 123 HIS A N 1
ATOM 905 C CA . HIS A 1 123 ? -15.373 7.014 -0.716 1.00 46.22 123 HIS A CA 1
ATOM 906 C C . HIS A 1 123 ? -14.481 6.599 0.470 1.00 46.22 123 HIS A C 1
ATOM 908 O O . HIS A 1 123 ? -14.845 5.663 1.182 1.00 46.22 123 HIS A O 1
ATOM 914 N N . VAL A 1 124 ? -13.346 7.268 0.730 1.00 52.38 124 VAL A N 1
ATOM 915 C CA . VAL A 1 124 ? -12.506 6.965 1.914 1.00 52.38 124 VAL A CA 1
ATOM 916 C C . VAL A 1 124 ? -13.179 7.468 3.199 1.00 52.38 124 VAL A C 1
ATOM 918 O O . VAL A 1 124 ? -13.061 6.835 4.245 1.00 52.38 124 VAL A O 1
ATOM 921 N N . THR A 1 125 ? -13.957 8.553 3.115 1.00 51.81 125 THR A N 1
ATOM 922 C CA . THR A 1 125 ? -14.705 9.128 4.247 1.00 51.81 125 THR A CA 1
ATOM 923 C C . THR A 1 125 ? -15.960 8.341 4.643 1.00 51.81 125 THR A C 1
ATOM 925 O O . THR A 1 125 ? -16.440 8.502 5.760 1.00 51.81 125 THR A O 1
ATOM 928 N N . CYS A 1 126 ? -16.482 7.453 3.789 1.00 47.06 126 CYS A N 1
ATOM 929 C CA . CYS A 1 126 ? -17.731 6.720 4.055 1.00 47.06 126 CYS A CA 1
ATOM 930 C C . CYS A 1 126 ? -17.576 5.429 4.887 1.00 47.06 126 CYS A C 1
ATOM 932 O O . CYS A 1 126 ? -18.583 4.835 5.268 1.00 47.06 126 CYS A O 1
ATOM 934 N N . GLY A 1 127 ? -16.353 4.954 5.148 1.00 51.38 127 GLY A N 1
ATOM 935 C CA . GLY A 1 127 ? -16.118 3.636 5.762 1.00 51.38 127 GLY A CA 1
ATOM 936 C C . GLY A 1 127 ? -16.361 3.546 7.274 1.00 51.38 127 GLY A C 1
ATOM 937 O O . GLY A 1 127 ? -16.526 2.440 7.779 1.00 51.38 127 GLY A O 1
ATOM 938 N N . ALA A 1 128 ? -16.395 4.675 7.989 1.00 54.12 128 ALA A N 1
ATOM 939 C CA . ALA A 1 128 ? -16.463 4.686 9.454 1.00 54.12 128 ALA A CA 1
ATOM 940 C C . ALA A 1 128 ? -17.846 4.297 10.024 1.00 54.12 128 ALA A C 1
ATOM 942 O O . ALA A 1 128 ? -17.911 3.792 11.139 1.00 54.12 128 ALA A O 1
ATOM 943 N N . ASP A 1 129 ? -18.929 4.464 9.252 1.00 51.03 129 ASP A N 1
ATOM 944 C CA . ASP A 1 129 ? -20.314 4.316 9.742 1.00 51.03 129 ASP A CA 1
ATOM 945 C C . ASP A 1 129 ? -21.152 3.250 8.998 1.00 51.03 129 ASP A C 1
ATOM 947 O O . ASP A 1 129 ? -22.325 3.043 9.318 1.00 51.03 129 ASP A O 1
ATOM 951 N N . ALA A 1 130 ? -20.591 2.558 7.998 1.00 55.91 130 ALA A N 1
ATOM 952 C CA . ALA A 1 130 ? -21.340 1.655 7.117 1.00 55.91 130 ALA A CA 1
ATOM 953 C C . ALA A 1 130 ? -20.872 0.192 7.195 1.00 55.91 130 ALA A C 1
ATOM 955 O O . ALA A 1 130 ? -19.687 -0.105 7.326 1.00 55.91 130 ALA A O 1
ATOM 956 N N . HIS A 1 131 ? -21.813 -0.745 7.027 1.00 74.19 131 HIS A N 1
ATOM 957 C CA . HIS A 1 131 ? -21.483 -2.146 6.757 1.00 74.19 131 HIS A CA 1
ATOM 958 C C . HIS A 1 131 ? -20.620 -2.250 5.491 1.00 74.19 131 HIS A C 1
ATOM 960 O O . HIS A 1 131 ? -20.978 -1.703 4.445 1.00 74.19 131 HIS A O 1
ATOM 966 N N . ALA A 1 132 ? -19.508 -2.985 5.573 1.00 84.69 132 ALA A N 1
ATOM 967 C CA . ALA A 1 132 ? -18.611 -3.178 4.440 1.00 84.69 132 ALA A CA 1
ATOM 968 C C . ALA A 1 132 ? -19.345 -3.791 3.231 1.00 84.69 132 ALA A C 1
ATOM 970 O O . ALA A 1 132 ? -20.020 -4.817 3.345 1.00 84.69 132 ALA A O 1
ATOM 971 N N . SER A 1 133 ? -19.182 -3.182 2.056 1.00 90.50 133 SER A N 1
ATOM 972 C CA . SER A 1 133 ? -19.826 -3.593 0.805 1.00 90.50 133 SER A CA 1
ATOM 973 C C . SER A 1 133 ? -18.785 -3.924 -0.255 1.00 90.50 133 SER A C 1
ATOM 975 O O . SER A 1 133 ? -17.885 -3.133 -0.538 1.00 90.50 133 SER A O 1
ATOM 977 N N . LEU A 1 134 ? -18.913 -5.101 -0.875 1.00 92.00 134 LEU A N 1
ATOM 978 C CA . LEU A 1 134 ? -18.005 -5.511 -1.947 1.00 92.00 134 LEU A CA 1
ATOM 979 C C . LEU A 1 134 ? -18.170 -4.635 -3.202 1.00 92.00 134 LEU A C 1
ATOM 981 O O . LEU A 1 134 ? -17.202 -4.446 -3.934 1.00 92.00 134 LEU A O 1
ATOM 985 N N . SER A 1 135 ? -19.365 -4.080 -3.447 1.00 90.50 135 SER A N 1
ATOM 986 C CA . SER A 1 135 ? -19.575 -3.121 -4.545 1.00 90.50 135 SER A CA 1
ATOM 987 C C . SER A 1 135 ? -18.732 -1.873 -4.320 1.00 90.50 135 SER A C 1
ATOM 989 O O . SER A 1 135 ? -17.925 -1.516 -5.170 1.00 90.50 135 SER A O 1
ATOM 991 N N . THR A 1 136 ? -18.832 -1.293 -3.122 1.00 88.38 136 THR A N 1
ATOM 992 C CA . THR A 1 136 ? -18.076 -0.102 -2.729 1.00 88.38 136 THR A CA 1
ATOM 993 C C . THR A 1 136 ? -16.572 -0.362 -2.760 1.00 88.38 136 THR A C 1
ATOM 995 O O . THR A 1 136 ? -15.829 0.433 -3.326 1.00 88.38 136 THR A O 1
ATOM 998 N N . LEU A 1 137 ? -16.106 -1.510 -2.250 1.00 90.38 137 LEU A N 1
ATOM 999 C CA . LEU A 1 137 ? -14.693 -1.888 -2.354 1.00 90.38 137 LEU A CA 1
ATOM 1000 C C . LEU A 1 137 ? -14.221 -1.938 -3.817 1.00 90.38 137 LEU A C 1
ATOM 1002 O O . LEU A 1 137 ? -13.141 -1.445 -4.128 1.00 90.38 137 LEU A O 1
ATOM 1006 N N . ASN A 1 138 ? -15.025 -2.497 -4.722 1.00 91.25 138 ASN A N 1
ATOM 1007 C CA . ASN A 1 138 ? -14.676 -2.586 -6.141 1.00 91.25 138 ASN A CA 1
ATOM 1008 C C . ASN A 1 138 ? -14.785 -1.244 -6.886 1.00 91.25 138 ASN A C 1
ATOM 1010 O O . ASN A 1 138 ? -14.153 -1.090 -7.928 1.00 91.25 138 ASN A O 1
ATOM 1014 N N . GLU A 1 139 ? -15.556 -0.284 -6.379 1.00 88.81 139 GLU A N 1
ATOM 1015 C CA . GLU A 1 139 ? -15.593 1.094 -6.886 1.00 88.81 139 GLU A CA 1
ATOM 1016 C C . GLU A 1 139 ? -14.342 1.875 -6.454 1.00 88.81 139 GLU A C 1
ATOM 1018 O O . GLU A 1 139 ? -13.719 2.550 -7.274 1.00 88.81 139 GLU A O 1
ATOM 1023 N N . ILE A 1 140 ? -13.920 1.717 -5.193 1.00 86.56 140 ILE A N 1
ATOM 1024 C CA . ILE A 1 140 ? -12.719 2.356 -4.631 1.00 86.56 140 ILE A CA 1
ATOM 1025 C C . ILE A 1 140 ? -11.440 1.764 -5.231 1.00 86.56 140 ILE A C 1
ATOM 1027 O O . ILE A 1 140 ? -10.538 2.500 -5.645 1.00 86.56 140 ILE A O 1
ATOM 1031 N N . ALA A 1 141 ? -11.369 0.432 -5.286 1.00 90.00 141 ALA A N 1
ATOM 1032 C CA . ALA A 1 141 ? -10.233 -0.354 -5.753 1.00 90.00 141 ALA A CA 1
ATOM 1033 C C . ALA A 1 141 ? -10.604 -1.197 -6.994 1.00 90.00 141 ALA A C 1
ATOM 1035 O O . ALA A 1 141 ? -10.641 -2.429 -6.933 1.00 90.00 141 ALA A O 1
ATOM 1036 N N . PRO A 1 142 ? -10.868 -0.560 -8.153 1.00 89.50 142 PRO A N 1
ATOM 1037 C CA . PRO A 1 142 ? -11.332 -1.256 -9.357 1.00 89.50 142 PRO A CA 1
ATOM 1038 C C . PRO A 1 142 ? -10.233 -2.054 -10.073 1.00 89.50 142 PRO A C 1
ATOM 1040 O O . PRO A 1 142 ? -10.516 -2.777 -11.028 1.00 89.50 142 PRO A O 1
ATOM 1043 N N . ASN A 1 143 ? -8.972 -1.878 -9.676 1.00 90.44 143 ASN A N 1
ATOM 1044 C CA . ASN A 1 143 ? -7.791 -2.480 -10.289 1.00 90.44 143 ASN A CA 1
ATOM 1045 C C . ASN A 1 143 ? -6.625 -2.535 -9.288 1.00 90.44 143 ASN A C 1
ATOM 1047 O O . ASN A 1 143 ? -6.751 -2.098 -8.148 1.00 90.44 143 ASN A O 1
ATOM 1051 N N . ASP A 1 144 ? -5.488 -3.041 -9.755 1.00 90.38 144 ASP A N 1
ATOM 1052 C CA . ASP A 1 144 ? -4.245 -3.265 -9.012 1.00 90.38 144 ASP A CA 1
ATOM 1053 C C . ASP A 1 144 ? -3.382 -2.004 -8.815 1.00 90.38 144 ASP A C 1
ATOM 1055 O O . ASP A 1 144 ? -2.246 -2.097 -8.341 1.00 90.38 144 ASP A O 1
ATOM 1059 N N . ARG A 1 145 ? -3.872 -0.809 -9.190 1.00 88.69 145 ARG A N 1
ATOM 1060 C CA . ARG A 1 145 ? -3.087 0.425 -9.052 1.00 88.69 145 ARG A CA 1
ATOM 1061 C C . ARG A 1 145 ? -2.841 0.742 -7.585 1.00 88.69 145 ARG A C 1
ATOM 1063 O O . ARG A 1 145 ? -3.773 0.795 -6.789 1.00 88.69 145 ARG A O 1
ATOM 1070 N N . ALA A 1 146 ? -1.594 1.055 -7.258 1.00 88.94 146 ALA A N 1
ATOM 1071 C CA . ALA A 1 146 ? -1.103 1.259 -5.903 1.00 88.94 146 ALA A CA 1
ATOM 1072 C C . ALA A 1 146 ? -1.976 2.224 -5.076 1.00 88.94 146 ALA A C 1
ATOM 1074 O O . ALA A 1 146 ? -2.407 1.886 -3.975 1.00 88.94 146 ALA A O 1
ATOM 1075 N N . ASN A 1 147 ? -2.310 3.394 -5.624 1.00 85.00 147 ASN A N 1
ATOM 1076 C CA . ASN A 1 147 ? -3.175 4.368 -4.955 1.00 85.00 147 ASN A CA 1
ATOM 1077 C C . ASN A 1 147 ? -4.607 3.853 -4.708 1.00 85.00 147 ASN A C 1
ATOM 1079 O O . ASN A 1 147 ? -5.196 4.146 -3.671 1.00 85.00 147 ASN A O 1
ATOM 1083 N N . ARG A 1 148 ? -5.163 3.076 -5.644 1.00 88.12 148 ARG A N 1
ATOM 1084 C CA . ARG A 1 148 ? -6.514 2.505 -5.552 1.00 88.12 148 ARG A CA 1
ATOM 1085 C C . ARG A 1 148 ? -6.573 1.368 -4.537 1.00 88.12 148 ARG A C 1
ATOM 1087 O O . ARG A 1 148 ? -7.491 1.326 -3.724 1.00 88.12 148 ARG A O 1
ATOM 1094 N N . VAL A 1 149 ? -5.563 0.503 -4.531 1.00 91.81 149 VAL A N 1
ATOM 1095 C CA . VAL A 1 149 ? -5.455 -0.594 -3.563 1.00 91.81 149 VAL A CA 1
ATOM 1096 C C . VAL A 1 149 ? -5.214 -0.060 -2.149 1.00 91.81 149 VAL A C 1
ATOM 1098 O O . VAL A 1 149 ? -5.846 -0.540 -1.214 1.00 91.81 149 VAL A O 1
ATOM 1101 N N . LEU A 1 150 ? -4.395 0.987 -1.978 1.00 89.88 150 LEU A N 1
ATOM 1102 C CA . LEU A 1 150 ? -4.224 1.650 -0.680 1.00 89.88 150 LEU A CA 1
ATOM 1103 C C . LEU A 1 150 ? -5.541 2.255 -0.165 1.00 89.88 150 LEU A C 1
ATOM 1105 O O . LEU A 1 150 ? -5.904 2.022 0.985 1.00 89.88 150 LEU A O 1
ATOM 1109 N N . ALA A 1 151 ? -6.287 2.969 -1.015 1.00 86.56 151 ALA A N 1
ATOM 1110 C CA . ALA A 1 151 ? -7.592 3.522 -0.646 1.00 86.56 151 ALA A CA 1
ATOM 1111 C C . ALA A 1 151 ? -8.604 2.424 -0.264 1.00 86.56 151 ALA A C 1
ATOM 1113 O O . ALA A 1 151 ? -9.311 2.549 0.735 1.00 86.56 151 ALA A O 1
ATOM 1114 N N . GLY A 1 152 ? -8.640 1.317 -1.016 1.00 89.69 152 GLY A N 1
ATOM 1115 C CA . GLY A 1 152 ? -9.474 0.159 -0.689 1.00 89.69 152 GLY A CA 1
ATOM 1116 C C . GLY A 1 152 ? -9.083 -0.482 0.643 1.00 89.69 152 GLY A C 1
ATOM 1117 O O . GLY A 1 152 ? -9.951 -0.801 1.452 1.00 89.69 152 GLY A O 1
ATOM 1118 N N . ALA A 1 153 ? -7.784 -0.607 0.915 1.00 90.81 153 ALA A N 1
ATOM 1119 C CA . ALA A 1 153 ? -7.289 -1.150 2.173 1.00 90.81 153 ALA A CA 1
ATOM 1120 C C . ALA A 1 153 ? -7.661 -0.274 3.377 1.00 90.81 153 ALA A C 1
ATOM 1122 O O . ALA A 1 153 ? -8.069 -0.813 4.405 1.00 90.81 153 ALA A O 1
ATOM 1123 N N . MET A 1 154 ? -7.585 1.055 3.234 1.00 87.94 154 MET A N 1
ATOM 1124 C CA . MET A 1 154 ? -8.051 2.006 4.249 1.00 87.94 154 MET A CA 1
ATOM 1125 C C . MET A 1 154 ? -9.554 1.877 4.501 1.00 87.94 154 MET A C 1
ATOM 1127 O O . MET A 1 154 ? -9.970 1.850 5.658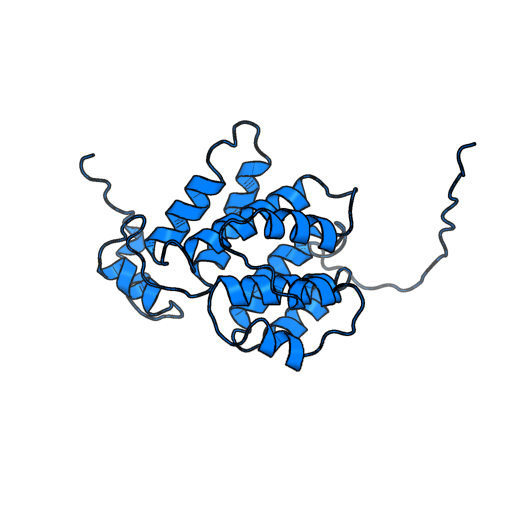 1.00 87.94 154 MET A O 1
ATOM 1131 N N . TYR A 1 155 ? -10.365 1.757 3.444 1.00 87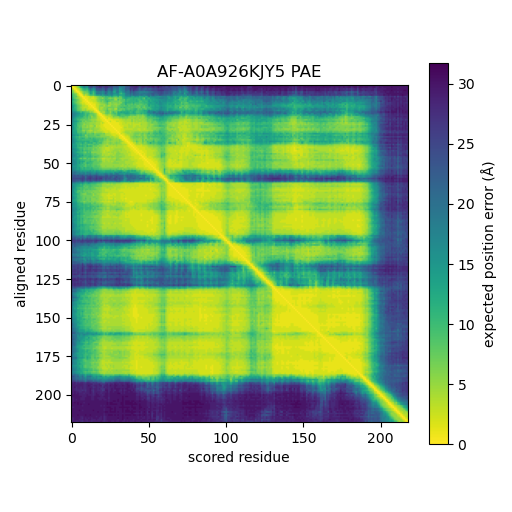.50 155 TYR A N 1
ATOM 1132 C CA . TYR A 1 155 ? -11.808 1.531 3.567 1.00 87.50 155 TYR A CA 1
ATOM 1133 C C . TYR A 1 155 ? -12.103 0.264 4.378 1.00 87.50 155 TYR A C 1
ATOM 1135 O O . TYR A 1 155 ? -12.837 0.320 5.361 1.00 87.50 155 TYR A O 1
ATOM 1143 N N . VAL A 1 156 ? -11.475 -0.864 4.027 1.00 89.62 156 VAL A N 1
ATOM 1144 C CA . VAL A 1 156 ? -11.691 -2.129 4.746 1.00 89.62 156 VAL A CA 1
ATOM 1145 C C . VAL A 1 156 ? -11.195 -2.041 6.190 1.00 89.62 156 VAL A C 1
ATOM 1147 O O . VAL A 1 156 ? -11.922 -2.431 7.098 1.00 89.62 156 VAL A O 1
ATOM 1150 N N . ALA A 1 157 ? -10.001 -1.494 6.432 1.00 87.81 157 ALA A N 1
ATOM 1151 C CA . ALA A 1 157 ? -9.478 -1.326 7.789 1.00 87.81 157 ALA A CA 1
ATOM 1152 C C . ALA A 1 157 ? -10.405 -0.460 8.662 1.00 87.81 157 ALA A C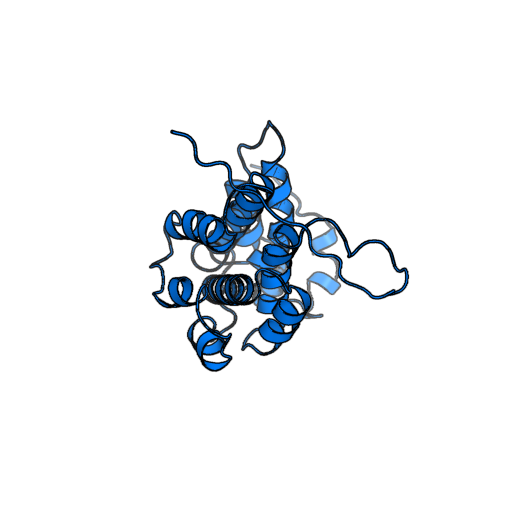 1
ATOM 1154 O O . ALA A 1 157 ? -10.576 -0.743 9.843 1.00 87.81 157 ALA A O 1
ATOM 1155 N N . SER A 1 158 ? -11.053 0.543 8.063 1.00 83.06 158 SER A N 1
ATOM 1156 C CA . SER A 1 158 ? -12.025 1.409 8.738 1.00 83.06 158 SER A CA 1
ATOM 1157 C C . SER A 1 158 ? -13.328 0.679 9.077 1.00 83.06 158 SER A C 1
ATOM 1159 O O . SER A 1 158 ? -13.833 0.817 10.184 1.00 83.06 158 SER A O 1
ATOM 1161 N N . CYS A 1 159 ? -13.857 -0.143 8.164 1.00 85.25 159 CYS A N 1
ATOM 1162 C CA . CYS A 1 159 ? -15.094 -0.895 8.406 1.00 85.25 159 CYS A CA 1
ATOM 1163 C C . CYS A 1 159 ? -14.937 -2.045 9.418 1.00 85.25 159 CYS A C 1
ATOM 1165 O O . CYS A 1 159 ? -15.930 -2.513 9.974 1.00 85.25 159 CYS A O 1
ATOM 1167 N N . PHE A 1 160 ? -13.711 -2.535 9.626 1.00 85.50 160 PHE A N 1
ATOM 1168 C CA . PHE A 1 160 ? -13.404 -3.695 10.469 1.00 85.50 160 PHE A CA 1
ATOM 1169 C C . PHE A 1 160 ? -12.370 -3.366 11.558 1.00 85.50 160 PHE A C 1
ATOM 1171 O O . PHE A 1 160 ? -11.547 -4.211 11.904 1.00 85.50 160 PHE A O 1
ATOM 1178 N N . GLU A 1 161 ? -12.420 -2.156 12.125 1.00 78.94 161 GLU A N 1
ATOM 1179 C CA . GLU A 1 161 ? -11.420 -1.620 13.071 1.00 78.94 161 GLU A CA 1
ATOM 1180 C C . GLU A 1 161 ? -11.083 -2.576 14.240 1.00 78.94 161 GLU A C 1
ATOM 1182 O O . GLU A 1 161 ? -9.955 -2.589 14.734 1.00 78.94 161 GLU A O 1
ATOM 1187 N N . ASN A 1 162 ? -12.044 -3.428 14.629 1.00 78.69 162 ASN A N 1
ATOM 1188 C CA . ASN A 1 162 ? -11.945 -4.382 15.738 1.00 78.69 162 ASN A CA 1
ATOM 1189 C C . ASN A 1 162 ? -11.896 -5.872 15.324 1.00 78.69 162 ASN A C 1
ATOM 1191 O O . ASN A 1 162 ? -11.897 -6.735 16.201 1.00 78.69 162 ASN A O 1
ATOM 1195 N N . ASP A 1 163 ? -11.884 -6.203 14.028 1.00 86.69 163 ASP A N 1
ATOM 1196 C CA . ASP A 1 163 ? -11.865 -7.593 13.539 1.00 86.69 163 ASP A CA 1
ATOM 1197 C C . ASP A 1 163 ? -10.978 -7.736 12.293 1.00 86.69 163 ASP A C 1
ATOM 1199 O O . ASP A 1 163 ? -11.443 -7.803 11.153 1.00 86.69 163 ASP A O 1
ATOM 1203 N N . ILE A 1 164 ? -9.663 -7.780 12.526 1.00 87.12 164 ILE A N 1
ATOM 1204 C CA . ILE A 1 164 ? -8.659 -7.889 11.461 1.00 87.12 164 ILE A CA 1
ATOM 1205 C C . ILE A 1 164 ? -8.798 -9.180 10.641 1.00 87.12 164 ILE A C 1
ATOM 1207 O O . ILE A 1 164 ? -8.539 -9.175 9.437 1.00 87.12 164 ILE A O 1
ATOM 1211 N N . GLU A 1 165 ? -9.230 -10.284 11.258 1.00 89.62 165 GLU A N 1
ATOM 1212 C CA . GLU A 1 165 ? -9.411 -11.558 10.559 1.00 89.62 165 GLU A CA 1
ATOM 1213 C C . GLU A 1 165 ? -10.512 -11.423 9.504 1.00 89.62 165 GLU A C 1
ATOM 1215 O O . GLU A 1 165 ? -10.298 -11.749 8.332 1.00 89.62 165 GLU A O 1
ATOM 1220 N N . GLN A 1 166 ? -11.667 -10.869 9.888 1.00 91.12 166 GLN A N 1
ATOM 1221 C CA . GLN A 1 166 ? -12.735 -10.580 8.934 1.00 91.12 166 GLN A CA 1
ATOM 1222 C C . GLN A 1 166 ? -12.330 -9.514 7.917 1.00 91.12 166 GLN A C 1
ATOM 1224 O O . GLN A 1 166 ? -12.685 -9.653 6.745 1.00 91.12 166 GLN A O 1
ATOM 1229 N N . ALA A 1 167 ? -11.551 -8.506 8.320 1.00 91.75 167 ALA A N 1
ATOM 1230 C CA . ALA A 1 167 ? -11.033 -7.479 7.420 1.00 91.75 167 ALA A CA 1
ATOM 1231 C C . ALA A 1 167 ? -10.218 -8.097 6.272 1.00 91.75 167 ALA A C 1
ATOM 1233 O O . ALA A 1 167 ? -10.492 -7.840 5.101 1.00 91.75 167 ALA A O 1
ATOM 1234 N N . ILE A 1 168 ? -9.253 -8.965 6.595 1.00 94.06 168 ILE A N 1
ATOM 1235 C CA . ILE A 1 168 ? -8.386 -9.640 5.617 1.00 94.06 168 ILE A CA 1
ATOM 1236 C C . ILE A 1 168 ? -9.212 -10.562 4.708 1.00 94.06 168 ILE A C 1
ATOM 1238 O O . ILE A 1 168 ? -9.060 -10.538 3.483 1.00 94.06 168 ILE A O 1
ATOM 1242 N N . VAL A 1 169 ? -10.133 -11.343 5.285 1.00 95.62 169 VAL A N 1
ATOM 1243 C CA . VAL A 1 169 ? -11.012 -12.238 4.513 1.00 95.62 169 VAL A CA 1
ATOM 1244 C C . VAL A 1 169 ? -11.916 -11.444 3.571 1.00 95.62 169 VAL A C 1
ATOM 1246 O O . VAL A 1 169 ? -12.119 -11.853 2.428 1.00 95.62 169 VAL A O 1
ATOM 1249 N N . PHE A 1 170 ? -12.441 -10.300 4.003 1.00 95.25 170 PHE A N 1
ATOM 1250 C CA . PHE A 1 170 ? -13.254 -9.433 3.160 1.00 95.25 170 PHE A CA 1
ATOM 1251 C C . PHE A 1 170 ? -12.423 -8.778 2.047 1.00 95.25 170 PHE A C 1
ATOM 1253 O O . PHE A 1 170 ? -12.819 -8.838 0.883 1.00 95.25 170 PHE A O 1
ATOM 1260 N N . ALA A 1 171 ? -11.255 -8.220 2.383 1.00 95.56 171 ALA A N 1
ATOM 1261 C CA . ALA A 1 171 ? -10.333 -7.576 1.447 1.00 95.56 171 ALA A CA 1
ATOM 1262 C C . ALA A 1 171 ? -9.923 -8.503 0.292 1.00 95.56 171 ALA A C 1
ATOM 1264 O O . ALA A 1 171 ? -9.925 -8.084 -0.866 1.00 95.56 171 ALA A O 1
ATOM 1265 N N . SER A 1 172 ? -9.668 -9.784 0.587 1.00 96.38 172 SER A N 1
ATOM 1266 C CA . SER A 1 172 ? -9.273 -10.778 -0.425 1.00 96.38 172 SER A CA 1
ATOM 1267 C C . SER A 1 172 ? -10.326 -11.042 -1.513 1.00 96.38 172 SER A C 1
ATOM 1269 O O . SER A 1 172 ? -10.019 -11.649 -2.535 1.00 96.38 172 SER A O 1
ATOM 1271 N N . ARG A 1 173 ? -11.566 -10.566 -1.333 1.00 96.25 173 ARG A N 1
ATOM 1272 C CA . ARG A 1 173 ? -12.649 -10.676 -2.327 1.00 96.25 173 ARG A CA 1
ATOM 1273 C C . ARG A 1 173 ? -12.628 -9.563 -3.380 1.00 96.25 173 ARG A C 1
ATOM 1275 O O . ARG A 1 173 ? -13.400 -9.639 -4.336 1.00 96.25 173 ARG A O 1
ATOM 1282 N N . GLY A 1 174 ? -11.819 -8.519 -3.188 1.00 94.81 174 GLY A N 1
ATOM 1283 C CA . GLY A 1 174 ? -11.690 -7.406 -4.130 1.00 94.81 174 GLY A CA 1
ATOM 1284 C C . GLY A 1 174 ? -10.947 -7.782 -5.418 1.00 94.81 174 GLY A C 1
ATOM 1285 O O . GLY A 1 174 ? -10.474 -8.905 -5.584 1.00 94.81 174 GLY A O 1
ATOM 1286 N N . LYS A 1 175 ? -10.839 -6.830 -6.354 1.00 92.31 175 LYS A N 1
ATOM 1287 C CA . LYS A 1 175 ? -10.199 -7.052 -7.667 1.00 92.31 175 LYS A CA 1
ATOM 1288 C C . LYS A 1 175 ? -8.726 -7.448 -7.578 1.00 92.31 175 LYS A C 1
ATOM 1290 O O . LYS A 1 175 ? -8.299 -8.309 -8.339 1.00 92.31 175 LYS A O 1
ATOM 1295 N N . ASP A 1 176 ? -7.988 -6.831 -6.662 1.00 92.62 176 ASP A N 1
ATOM 1296 C CA . ASP A 1 176 ? -6.613 -7.197 -6.316 1.00 92.62 176 ASP A CA 1
ATOM 1297 C C . ASP A 1 176 ? -6.577 -7.732 -4.880 1.00 92.62 176 ASP A C 1
ATOM 1299 O O . ASP A 1 176 ? -6.167 -7.047 -3.943 1.00 92.62 176 ASP A O 1
ATOM 1303 N N . GLY A 1 177 ? -7.128 -8.935 -4.700 1.00 93.12 177 GLY A N 1
ATOM 1304 C CA . GLY A 1 177 ? -7.366 -9.524 -3.382 1.00 93.12 177 GLY A CA 1
ATOM 1305 C C . GLY A 1 177 ? -6.103 -9.662 -2.531 1.00 93.12 177 GLY A C 1
ATOM 1306 O O . GLY A 1 177 ? -6.144 -9.355 -1.341 1.00 93.12 177 GLY A O 1
ATOM 1307 N N . ASP A 1 178 ? -4.978 -10.050 -3.135 1.00 92.50 178 ASP A N 1
ATOM 1308 C CA . ASP A 1 178 ? -3.703 -10.226 -2.429 1.00 92.50 178 ASP A CA 1
ATOM 1309 C C . ASP A 1 178 ? -3.146 -8.882 -1.941 1.00 92.50 178 ASP A C 1
ATOM 1311 O O . ASP A 1 178 ? -2.779 -8.741 -0.772 1.00 92.50 178 ASP A O 1
ATOM 1315 N N . GLY A 1 179 ? -3.134 -7.871 -2.819 1.00 92.50 179 GLY A N 1
ATOM 1316 C CA . GLY A 1 179 ? -2.707 -6.515 -2.486 1.00 92.50 179 GLY A CA 1
ATOM 1317 C C . GLY A 1 179 ? -3.564 -5.882 -1.395 1.00 92.50 179 GLY A C 1
ATOM 1318 O O . GLY A 1 179 ? -3.035 -5.347 -0.417 1.00 92.50 179 GLY A O 1
ATOM 1319 N N . LEU A 1 180 ? -4.888 -5.986 -1.535 1.00 94.44 180 LEU A N 1
ATOM 1320 C CA . LEU A 1 180 ? -5.849 -5.483 -0.556 1.00 94.44 180 LEU A CA 1
ATOM 1321 C C . LEU A 1 180 ? -5.664 -6.165 0.801 1.00 94.44 180 LEU A C 1
ATOM 1323 O O . LEU A 1 180 ? -5.504 -5.477 1.805 1.00 94.44 180 LEU A O 1
ATOM 1327 N N . ALA A 1 181 ? -5.624 -7.498 0.841 1.00 94.75 181 ALA A N 1
ATOM 1328 C CA . ALA A 1 181 ? -5.447 -8.255 2.077 1.00 94.75 181 ALA A CA 1
ATOM 1329 C C . ALA A 1 181 ? -4.125 -7.917 2.786 1.00 94.75 181 ALA A C 1
ATOM 1331 O O . ALA A 1 181 ? -4.115 -7.722 4.003 1.00 94.75 181 ALA A O 1
ATOM 1332 N N . ALA A 1 182 ? -3.025 -7.792 2.036 1.00 93.38 182 ALA A N 1
ATOM 1333 C CA . ALA A 1 182 ? -1.719 -7.446 2.591 1.00 93.38 182 ALA A CA 1
ATOM 1334 C C . ALA A 1 182 ? -1.707 -6.045 3.223 1.00 93.38 182 ALA A C 1
ATOM 1336 O O . ALA A 1 182 ? -1.237 -5.879 4.351 1.00 93.38 182 ALA A O 1
ATOM 1337 N N . LEU A 1 183 ? -2.245 -5.039 2.525 1.00 92.25 183 LEU A N 1
ATOM 1338 C CA . LEU A 1 183 ? -2.290 -3.669 3.038 1.00 92.25 183 LEU A CA 1
ATOM 1339 C C . LEU A 1 183 ? -3.293 -3.513 4.188 1.00 92.25 183 LEU A C 1
ATOM 1341 O O . LEU A 1 183 ? -2.976 -2.857 5.179 1.00 92.25 183 LEU A O 1
ATOM 1345 N N . THR A 1 184 ? -4.464 -4.149 4.104 1.00 92.12 184 THR A N 1
ATOM 1346 C CA . THR A 1 184 ? -5.450 -4.170 5.193 1.00 92.12 184 THR A CA 1
ATOM 1347 C C . THR A 1 184 ? -4.869 -4.818 6.444 1.00 92.12 184 THR A C 1
ATOM 1349 O O . THR A 1 184 ? -5.043 -4.277 7.530 1.00 92.12 184 THR A O 1
ATOM 1352 N N . GLY A 1 185 ? -4.137 -5.928 6.313 1.00 90.25 185 GLY A N 1
ATOM 1353 C CA . GLY A 1 185 ? -3.459 -6.562 7.44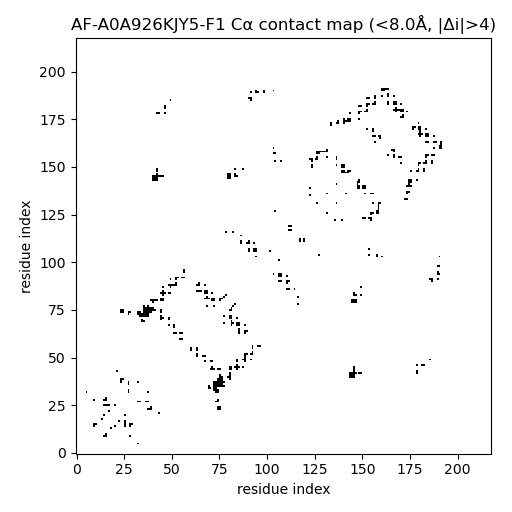3 1.00 90.25 185 GLY A CA 1
ATOM 1354 C C . GLY A 1 185 ? -2.382 -5.667 8.061 1.00 90.25 185 GLY A C 1
ATOM 1355 O O . GLY A 1 185 ? -2.310 -5.552 9.281 1.00 90.25 185 GLY A O 1
ATOM 1356 N N . ALA A 1 186 ? -1.580 -4.982 7.240 1.00 89.12 186 ALA A N 1
ATOM 1357 C CA . ALA A 1 186 ? -0.565 -4.050 7.736 1.00 89.12 186 ALA A CA 1
ATOM 1358 C C . ALA A 1 186 ? -1.183 -2.881 8.521 1.00 89.12 186 ALA A C 1
ATOM 1360 O O . ALA A 1 186 ? -0.698 -2.541 9.598 1.00 89.12 186 ALA A O 1
ATOM 1361 N N . LEU A 1 187 ? -2.266 -2.298 8.000 1.00 87.19 187 LEU A N 1
ATOM 1362 C CA . LEU A 1 187 ? -2.988 -1.211 8.658 1.00 87.19 187 LEU A CA 1
ATOM 1363 C C . LEU A 1 187 ? -3.702 -1.703 9.926 1.00 87.19 187 LEU A C 1
ATOM 1365 O O . LEU A 1 187 ? -3.537 -1.090 10.972 1.00 87.19 187 LEU A O 1
ATOM 1369 N N . GLY A 1 188 ? -4.421 -2.829 9.848 1.00 79.19 188 GLY A N 1
ATOM 1370 C CA . GLY A 1 188 ? -5.217 -3.422 10.929 1.00 79.19 188 GLY A CA 1
ATOM 1371 C C . GLY A 1 188 ? -4.406 -4.059 12.066 1.00 79.19 188 GLY A C 1
ATOM 1372 O O . GLY A 1 188 ? -4.859 -4.130 13.203 1.00 79.19 188 GLY A O 1
ATOM 1373 N N . GLN A 1 189 ? -3.179 -4.532 11.829 1.00 72.81 189 GLN A N 1
ATOM 1374 C CA . GLN A 1 189 ? -2.405 -5.180 12.900 1.00 72.81 189 GLN A CA 1
ATOM 1375 C C . GLN A 1 189 ? -1.905 -4.177 13.943 1.00 72.81 189 GLN A C 1
ATOM 1377 O O . GLN A 1 189 ? -1.703 -4.533 15.103 1.00 72.81 189 GLN A O 1
ATOM 1382 N N . LEU A 1 190 ? -1.728 -2.922 13.535 1.00 66.56 190 LEU A N 1
ATOM 1383 C CA . LEU A 1 190 ? -1.402 -1.820 14.434 1.00 66.56 190 LEU A CA 1
ATOM 1384 C C . LEU A 1 190 ? -2.638 -1.303 15.190 1.00 66.56 190 LEU A C 1
ATOM 1386 O O . LEU A 1 190 ? -2.491 -0.472 16.080 1.00 66.56 190 LEU A O 1
ATOM 1390 N N . THR A 1 191 ? -3.834 -1.808 14.856 1.00 57.28 191 THR A N 1
ATOM 1391 C CA . THR A 1 191 ? -5.117 -1.454 15.484 1.00 57.28 191 THR A CA 1
ATOM 1392 C C . THR A 1 191 ? -5.608 -2.500 16.470 1.00 57.28 191 THR A C 1
ATOM 1394 O O . THR A 1 191 ? -6.227 -2.172 17.482 1.00 57.28 191 THR A O 1
ATOM 1397 N N . ALA A 1 192 ? -5.319 -3.774 16.200 1.00 55.91 192 ALA A N 1
ATOM 1398 C CA . ALA A 1 192 ? -5.639 -4.866 17.097 1.00 55.91 192 ALA A CA 1
ATOM 1399 C C . ALA A 1 192 ? -4.733 -4.785 18.337 1.00 55.91 192 ALA A C 1
ATOM 1401 O O . ALA A 1 192 ? -3.551 -5.127 18.291 1.00 55.91 192 ALA A O 1
ATOM 1402 N N . SER A 1 193 ? -5.301 -4.316 19.452 1.00 43.97 193 SER A N 1
ATOM 1403 C CA . SER A 1 193 ? -4.685 -4.284 20.787 1.00 43.97 193 SER A CA 1
ATOM 1404 C C . SER A 1 193 ? -3.797 -5.523 21.050 1.00 43.97 193 SER A C 1
ATOM 1406 O O . SER A 1 193 ? -4.168 -6.628 20.643 1.0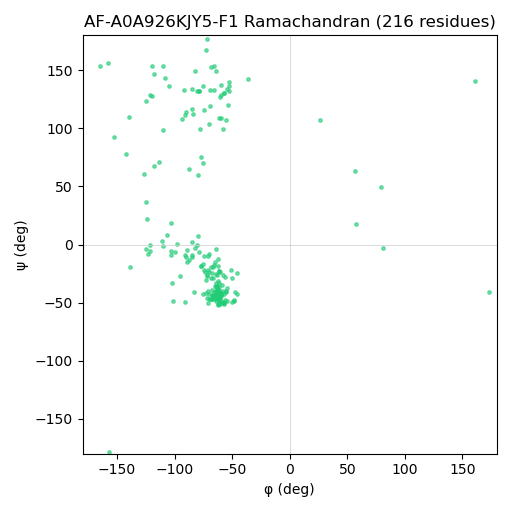0 43.97 193 SER A O 1
ATOM 1408 N N . PRO A 1 194 ? -2.645 -5.407 21.745 1.00 43.09 194 PRO A N 1
ATOM 1409 C CA . PRO A 1 194 ? -1.619 -6.450 21.799 1.00 43.09 194 PRO A CA 1
ATOM 1410 C C . PRO A 1 194 ? -2.028 -7.618 22.706 1.00 43.09 194 PRO A C 1
ATOM 1412 O O . PRO A 1 194 ? -1.476 -7.801 23.786 1.00 43.09 194 PRO A O 1
ATOM 1415 N N . ARG A 1 195 ? -3.007 -8.429 22.300 1.00 42.47 195 ARG A N 1
ATOM 1416 C CA . ARG A 1 195 ? -3.342 -9.721 22.914 1.00 42.47 195 ARG A CA 1
ATOM 1417 C C . ARG A 1 195 ? -3.981 -10.629 21.875 1.00 42.47 195 ARG A C 1
ATOM 1419 O O . ARG A 1 195 ? -5.195 -10.641 21.721 1.00 42.47 195 ARG A O 1
ATOM 1426 N N . GLY A 1 196 ? -3.179 -11.447 21.207 1.00 37.06 196 GLY A N 1
ATOM 1427 C CA . GLY A 1 196 ? -3.771 -12.604 20.540 1.00 37.06 196 GLY A CA 1
ATOM 1428 C C . GLY A 1 196 ? -2.846 -13.412 19.662 1.00 37.06 196 GLY A C 1
ATOM 1429 O O . GLY A 1 196 ? -2.917 -14.634 19.706 1.00 37.06 196 GLY A O 1
ATOM 1430 N N . TRP A 1 197 ? -1.962 -12.782 18.886 1.00 41.59 197 TRP A N 1
ATOM 1431 C CA . TRP A 1 197 ? -1.444 -13.524 17.734 1.00 41.59 197 TRP A CA 1
ATOM 1432 C C . TRP A 1 197 ? -0.215 -14.405 17.986 1.00 41.59 197 TRP A C 1
ATOM 1434 O O . TRP A 1 197 ? 0.080 -15.279 17.177 1.00 41.59 197 TRP A O 1
ATOM 1444 N N . HIS A 1 198 ? 0.476 -14.249 19.120 1.00 40.78 198 HIS A N 1
ATOM 1445 C CA . HIS A 1 198 ? 1.736 -14.965 19.361 1.00 40.78 198 HIS A CA 1
ATOM 1446 C C . HIS A 1 198 ? 1.697 -16.118 20.364 1.00 40.78 198 HIS A C 1
ATOM 1448 O O . HIS A 1 198 ? 2.749 -16.680 20.633 1.00 40.78 198 HIS A O 1
ATOM 1454 N N . ASN A 1 199 ? 0.537 -16.556 20.859 1.00 32.47 199 ASN A N 1
ATOM 1455 C CA . ASN A 1 199 ? 0.479 -17.799 21.634 1.00 32.47 199 ASN A CA 1
ATOM 1456 C C . ASN A 1 199 ? -0.763 -18.614 21.285 1.00 32.47 199 ASN A C 1
ATOM 1458 O O . ASN A 1 199 ? -1.881 -18.269 21.659 1.00 32.47 199 ASN A O 1
ATOM 1462 N N . GLY A 1 200 ? -0.547 -19.746 20.614 1.00 40.34 200 GLY A N 1
ATOM 1463 C CA . GLY A 1 200 ? -1.535 -20.812 20.571 1.00 40.34 200 GLY A CA 1
ATOM 1464 C C . GLY A 1 200 ? -1.800 -21.322 21.987 1.00 40.34 200 GLY A C 1
ATOM 1465 O O . GLY A 1 200 ? -0.944 -21.969 22.585 1.00 40.34 200 GLY A O 1
ATOM 1466 N N . SER A 1 201 ? -2.979 -21.026 22.533 1.00 30.28 201 SER A N 1
ATOM 1467 C CA . SER A 1 201 ? -3.604 -21.789 23.620 1.00 30.28 201 SER A CA 1
ATOM 1468 C C . SER A 1 201 ? -5.090 -21.435 23.777 1.00 30.28 201 SER A C 1
ATOM 1470 O O . SER A 1 201 ? -5.521 -20.369 23.336 1.00 30.28 201 SER A O 1
ATOM 1472 N N . PRO A 1 202 ? -5.900 -22.375 24.298 1.00 37.66 202 PRO A N 1
ATOM 1473 C CA . PRO A 1 202 ? -7.264 -22.603 23.836 1.00 37.66 202 PRO A CA 1
ATOM 1474 C C . PRO A 1 202 ? -8.292 -21.645 24.441 1.00 37.66 202 PRO A C 1
ATOM 1476 O O . PRO A 1 202 ? -8.192 -21.221 25.590 1.00 37.66 202 PRO A O 1
ATOM 1479 N N . ARG A 1 203 ? -9.335 -21.367 23.647 1.00 41.75 203 ARG A N 1
ATOM 1480 C CA . ARG A 1 203 ? -10.536 -20.629 24.053 1.00 41.75 203 ARG A CA 1
ATOM 1481 C C . ARG A 1 203 ? -11.158 -21.263 25.301 1.00 41.75 203 ARG A C 1
ATOM 1483 O O . ARG A 1 203 ? -11.643 -22.390 25.238 1.00 41.75 203 ARG A O 1
ATOM 1490 N N . THR A 1 204 ? -11.260 -20.496 26.383 1.00 37.47 204 THR A N 1
ATOM 1491 C CA . THR A 1 204 ? -12.255 -20.734 27.435 1.00 37.47 204 THR A CA 1
ATOM 1492 C C . THR A 1 204 ? -13.080 -19.472 27.651 1.00 37.47 204 THR A C 1
ATOM 1494 O O . THR A 1 204 ? -12.562 -18.387 27.896 1.00 37.47 204 THR A O 1
ATOM 1497 N N . SER A 1 205 ? -14.384 -19.653 27.504 1.00 39.66 205 SER A N 1
ATOM 1498 C CA . SER A 1 205 ? -15.494 -18.712 27.615 1.00 39.66 205 SER A CA 1
ATOM 1499 C C . SER A 1 205 ? -15.638 -18.025 28.980 1.00 39.66 205 SER A C 1
ATOM 1501 O O . SER A 1 205 ? -15.626 -18.720 29.997 1.00 39.66 205 SER A O 1
ATOM 1503 N N . SER A 1 206 ? -15.914 -16.709 28.990 1.00 32.25 206 SER A N 1
ATOM 1504 C CA . SER A 1 206 ? -17.102 -16.034 29.594 1.00 32.25 206 SER A CA 1
ATOM 1505 C C . SER A 1 206 ? -16.850 -14.522 29.821 1.00 32.25 206 SER A C 1
ATOM 1507 O O . SER A 1 206 ? -15.754 -14.170 30.255 1.00 32.25 206 SER A O 1
ATOM 1509 N N . PRO A 1 207 ? -17.827 -13.615 29.587 1.00 39.53 207 PRO A N 1
ATOM 1510 C CA . PRO A 1 207 ? -17.654 -12.174 29.790 1.00 39.53 207 PRO A CA 1
ATOM 1511 C C . PRO A 1 207 ? -18.078 -11.727 31.202 1.00 39.53 207 PRO A C 1
ATOM 1513 O O . PRO A 1 207 ? -19.161 -12.068 31.674 1.00 39.53 207 PRO A O 1
ATOM 1516 N N . GLY A 1 208 ? -17.246 -10.918 31.861 1.00 30.92 208 GLY A N 1
ATOM 1517 C CA . GLY A 1 208 ? -17.609 -10.150 33.060 1.00 30.92 208 GLY A CA 1
ATOM 1518 C C . GLY A 1 208 ? -17.706 -8.651 32.730 1.00 30.92 208 GLY A C 1
ATOM 1519 O O . GLY A 1 208 ? -16.914 -8.177 31.916 1.00 30.92 208 GLY A O 1
ATOM 1520 N N . PRO A 1 209 ? -18.642 -7.879 33.315 1.00 36.69 209 PRO A N 1
ATOM 1521 C CA . PRO A 1 209 ? -18.855 -6.490 32.923 1.00 36.69 209 PRO A CA 1
ATOM 1522 C C . PRO A 1 209 ? -17.881 -5.552 33.654 1.00 36.69 209 PRO A C 1
ATOM 1524 O O . PRO A 1 209 ? -17.957 -5.398 34.874 1.00 36.69 209 PRO A O 1
ATOM 1527 N N . SER A 1 210 ? -16.998 -4.866 32.923 1.00 37.56 210 SER A N 1
ATOM 1528 C CA . SER A 1 210 ? -16.219 -3.745 33.462 1.00 37.56 210 SER A CA 1
ATOM 1529 C C . SER A 1 210 ? -16.966 -2.428 33.241 1.00 37.56 210 SER A C 1
ATOM 1531 O O . SER A 1 210 ? -17.117 -1.961 32.113 1.00 37.56 210 SER A O 1
ATOM 1533 N N . LYS A 1 211 ? -17.438 -1.819 34.332 1.00 31.92 211 LYS A N 1
ATOM 1534 C CA . LYS A 1 211 ? -18.017 -0.469 34.345 1.00 31.92 211 LYS A CA 1
ATOM 1535 C C . LYS A 1 211 ? -16.912 0.562 34.093 1.00 31.92 211 LYS A C 1
ATOM 1537 O O . LYS A 1 211 ? -15.997 0.679 34.903 1.00 31.92 211 LYS A O 1
ATOM 1542 N N . CYS A 1 212 ? -17.024 1.333 33.015 1.00 28.31 212 CYS A N 1
ATOM 1543 C CA . CYS A 1 212 ? -16.186 2.504 32.768 1.00 28.31 212 CYS A CA 1
ATOM 1544 C C . CYS A 1 212 ? -16.870 3.735 33.389 1.00 28.31 212 CYS A C 1
ATOM 1546 O O . CYS A 1 212 ? -17.968 4.101 32.974 1.00 28.31 212 CYS A O 1
ATOM 1548 N N . SER A 1 213 ? -16.272 4.346 34.419 1.00 30.30 213 SER A N 1
ATOM 1549 C CA . SER A 1 213 ? -16.766 5.605 34.994 1.00 30.30 213 SER A CA 1
ATOM 1550 C C . SER A 1 213 ? -16.053 6.792 34.342 1.00 30.30 213 SER A C 1
ATOM 1552 O O . SER A 1 213 ? -14.884 7.044 34.639 1.00 30.30 213 SER A O 1
ATOM 1554 N N . CYS A 1 214 ? -16.750 7.549 33.497 1.00 30.97 214 CYS A N 1
ATOM 1555 C CA . CYS A 1 214 ? -16.311 8.889 33.114 1.00 30.97 214 CYS A CA 1
ATOM 1556 C C . CYS A 1 214 ? -16.563 9.846 34.285 1.00 30.97 214 CYS A C 1
ATOM 1558 O O . CYS A 1 214 ? -17.706 10.068 34.680 1.00 30.97 214 CYS A O 1
ATOM 1560 N N . LYS A 1 215 ? -15.491 10.411 34.849 1.00 31.67 215 LYS A N 1
ATOM 1561 C CA . LYS A 1 215 ? -15.574 11.578 35.732 1.00 31.67 215 LYS A CA 1
ATOM 1562 C C . LYS A 1 215 ? -15.604 12.835 34.869 1.00 31.67 215 LYS A C 1
ATOM 1564 O O . LYS A 1 215 ? -14.610 13.175 34.236 1.00 31.67 215 LYS A O 1
ATOM 1569 N N . THR A 1 216 ? -16.738 13.521 34.882 1.00 35.53 216 THR A N 1
ATOM 1570 C CA . THR A 1 216 ? -16.913 14.892 34.397 1.00 35.53 216 THR A CA 1
ATOM 1571 C C . THR A 1 216 ? -16.008 15.824 35.210 1.00 35.53 216 THR A C 1
ATOM 1573 O O . THR A 1 216 ? -16.052 15.794 36.442 1.00 35.53 216 THR A O 1
ATOM 1576 N N . ARG A 1 217 ? -15.165 16.629 34.552 1.00 36.91 217 ARG A N 1
ATOM 1577 C CA . ARG A 1 217 ? -14.528 17.788 35.197 1.00 36.91 217 ARG A CA 1
ATOM 1578 C C . ARG A 1 217 ? -15.483 18.978 35.113 1.00 36.91 217 ARG A C 1
ATOM 1580 O O . ARG A 1 217 ? -16.095 19.188 34.068 1.00 36.91 217 ARG A O 1
ATOM 1587 N N . ALA A 1 218 ? -15.620 19.658 36.249 1.00 50.12 218 ALA A N 1
ATOM 1588 C CA . ALA A 1 218 ? -16.291 20.942 36.414 1.00 50.12 218 ALA A CA 1
ATOM 1589 C C . ALA A 1 218 ? -15.464 22.086 35.816 1.00 50.12 218 ALA A C 1
ATOM 1591 O O . ALA A 1 218 ? -14.226 21.909 35.714 1.00 50.12 218 ALA A O 1
#

pLDDT: mean 72.68, std 18.83, range [28.31, 96.38]

Foldseek 3Di:
DDDDPDPCVLVDPVQCDPPVDDPLSNVLSVVPFDFQPADDQFQPLQLVLQVLLVLLVDPVPDCSLVCSLRSSSSRHHNQFTRLLSSLLSQLLNQLLVCLDPDQSLVSSVVSVVPRPRDPPDVLLVPQQPDADDQVSLCVQQVDRGNNSLLSSLSSLCNNCLAPLPVSLVSCLSYHNSVSSSSSNNSSNVSRHDPPDDPDDDDDDDDDDDDDDDDDDDD

Nearest PDB structures (foldseek):
  3g9d-assembly2_B  TM=7.661E-01  e=1.112E-02  Azospirillum brasilense
  3o5t-assembly1_A  TM=7.427E-01  e=9.067E-03  Azospirillum brasilense
  2yzw-assembly1_A  TM=7.106E-01  e=1.050E-01  Thermus thermophilus HB8

Solvent-accessible surface area (backbone atoms only — not comparable to full-atom values): 12219 Å² total; per-residue (Å²): 135,87,81,82,76,71,63,72,71,66,72,37,64,75,52,65,39,74,79,87,49,54,69,43,51,30,48,23,50,73,74,59,55,37,74,70,59,16,76,24,41,40,33,71,33,30,71,74,32,47,72,50,19,62,45,63,82,40,100,81,59,80,46,51,56,58,51,24,28,44,64,13,4,27,25,10,19,56,73,49,7,5,46,42,18,26,49,51,22,51,29,53,31,52,42,69,73,43,81,86,76,67,61,64,58,57,55,45,48,55,48,49,70,72,38,96,83,51,82,77,55,74,66,58,74,54,19,76,84,41,84,82,47,72,66,58,40,36,67,53,11,69,42,51,37,17,53,29,28,52,47,28,14,52,26,39,32,36,46,26,58,89,36,53,69,60,28,29,62,55,31,44,71,41,72,34,16,68,55,17,20,53,47,19,42,62,61,25,58,69,52,51,68,100,76,70,92,87,58,97,74,82,94,76,89,84,92,78,91,80,84,82,80,83,79,82,81,132

Mean predicted aligned error: 11.95 Å

Radius of gyration: 19.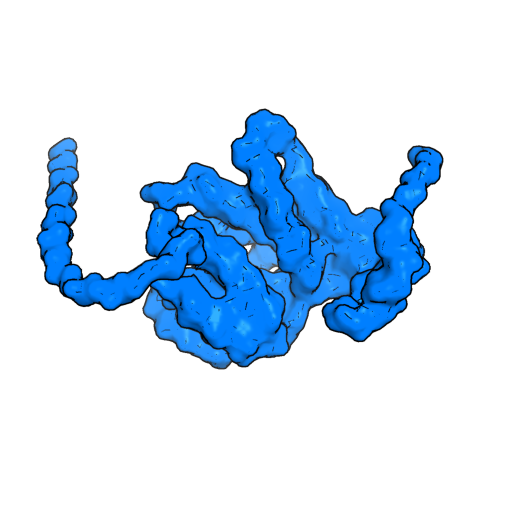36 Å; Cα contacts (8 Å, |Δi|>4): 325; chains: 1; bounding box: 52×44×54 Å

Secondary structure (DSSP, 8-state):
-------GGGGSHHHHTTSS--HHHHHHHHTT--TT---B-BTHHHHTTGGGGGGGGSTT-S-HHHHHHHHHHTTB-IIIIIHHHHHHHHHHHHHHH-TTSS-HHHHHHHHHHT-TT----HHHHTTTSS---HHHHHHH--SSBHHHHHHHHHHHHHHTTT-HHHHHHHHTTSTTHHHHHHHHHHHHHTTS-SSSTT--------------------